Protein AF-A0A0A9YZP2-F1 (afdb_monomer)

Structure (mmCIF, N/CA/C/O backbone):
data_AF-A0A0A9YZP2-F1
#
_entry.id   AF-A0A0A9YZP2-F1
#
loop_
_atom_site.group_PDB
_atom_site.id
_atom_site.type_symbol
_atom_site.label_atom_id
_atom_site.label_alt_id
_atom_site.label_comp_id
_atom_site.label_asym_id
_atom_site.label_entity_id
_atom_site.label_seq_id
_atom_site.pdbx_PDB_ins_code
_atom_site.Cartn_x
_atom_site.Cartn_y
_atom_site.Cartn_z
_atom_site.occupancy
_atom_site.B_iso_or_equiv
_atom_site.auth_seq_id
_atom_site.auth_comp_id
_atom_site.auth_asym_id
_atom_site.auth_atom_id
_atom_site.pdbx_PDB_model_num
ATOM 1 N N . LEU A 1 1 ? -40.060 -17.327 6.562 1.00 74.75 1 LEU A N 1
ATOM 2 C CA . LEU A 1 1 ? -38.780 -17.522 5.831 1.00 74.75 1 LEU A CA 1
ATOM 3 C C . LEU A 1 1 ? -38.931 -18.355 4.554 1.00 74.75 1 LEU A C 1
ATOM 5 O O . LEU A 1 1 ? -38.602 -17.833 3.503 1.00 74.75 1 LEU A O 1
ATOM 9 N N . LYS A 1 2 ? -39.478 -19.581 4.599 1.00 80.00 2 LYS A N 1
ATOM 10 C CA . LYS A 1 2 ? -39.649 -20.453 3.410 1.00 80.00 2 LYS A CA 1
ATOM 11 C C . LYS A 1 2 ? -40.478 -19.830 2.264 1.00 80.00 2 LYS A C 1
ATOM 13 O O . LYS A 1 2 ? -40.159 -20.009 1.093 1.00 80.00 2 LYS A O 1
ATOM 18 N N . ALA A 1 3 ? -41.513 -19.058 2.603 1.00 81.69 3 ALA A N 1
ATOM 19 C CA . ALA A 1 3 ? -42.301 -18.305 1.622 1.00 81.69 3 ALA A CA 1
ATOM 20 C C . ALA A 1 3 ? -41.516 -17.128 1.005 1.00 81.69 3 ALA A C 1
ATOM 22 O O . ALA A 1 3 ? -41.603 -16.886 -0.190 1.00 81.69 3 ALA A O 1
ATOM 23 N N . LEU A 1 4 ? -40.687 -16.435 1.795 1.00 79.50 4 LEU A N 1
ATOM 24 C CA . LEU A 1 4 ? -39.849 -15.328 1.311 1.00 79.50 4 LEU A CA 1
ATOM 25 C C . LEU A 1 4 ? -38.696 -15.816 0.425 1.00 79.50 4 LEU A C 1
ATOM 27 O O . LEU A 1 4 ? -38.364 -15.154 -0.548 1.00 79.50 4 LEU A O 1
ATOM 31 N N . SER A 1 5 ? -38.124 -16.989 0.712 1.00 78.88 5 SER A N 1
ATOM 32 C CA . SER A 1 5 ? -37.038 -17.566 -0.095 1.00 78.88 5 SER A CA 1
ATOM 33 C C . SER A 1 5 ? -37.484 -18.061 -1.471 1.00 78.88 5 SER A C 1
ATOM 35 O O . SER A 1 5 ? -36.647 -18.349 -2.318 1.00 78.88 5 SER A O 1
ATOM 37 N N . THR A 1 6 ? -38.792 -18.212 -1.680 1.00 83.44 6 THR A N 1
ATOM 38 C CA . THR A 1 6 ? -39.390 -18.665 -2.945 1.00 83.44 6 THR A CA 1
ATOM 39 C C . THR A 1 6 ? -40.172 -17.560 -3.655 1.00 83.44 6 THR A C 1
ATOM 41 O O . THR A 1 6 ? -40.578 -17.740 -4.803 1.00 83.44 6 THR A O 1
ATOM 44 N N . ALA A 1 7 ? -40.348 -16.407 -3.003 1.00 80.06 7 ALA A N 1
ATOM 45 C CA . ALA A 1 7 ? -41.015 -15.251 -3.575 1.00 80.06 7 ALA A CA 1
ATOM 46 C C . ALA A 1 7 ? -40.198 -14.668 -4.737 1.00 80.06 7 ALA A C 1
ATOM 48 O O . ALA A 1 7 ? -38.975 -14.546 -4.662 1.00 80.06 7 ALA A O 1
ATOM 49 N N . LYS A 1 8 ? -40.896 -14.283 -5.809 1.00 81.00 8 LYS A N 1
ATOM 50 C CA . LYS A 1 8 ? -40.322 -13.564 -6.947 1.00 81.00 8 LYS A CA 1
ATOM 51 C C . LYS A 1 8 ? -41.087 -12.269 -7.163 1.00 81.00 8 LYS A C 1
ATOM 53 O O . LYS A 1 8 ? -42.311 -12.293 -7.262 1.00 81.00 8 LYS A O 1
ATOM 58 N N . PHE A 1 9 ? -40.371 -11.154 -7.279 1.00 82.81 9 PHE A N 1
ATOM 59 C CA . PHE A 1 9 ? -40.976 -9.899 -7.719 1.00 82.81 9 PHE A CA 1
ATOM 60 C C . PHE A 1 9 ? -41.467 -10.019 -9.163 1.00 82.81 9 PHE A C 1
ATOM 62 O O . PHE A 1 9 ? -40.706 -10.380 -10.064 1.00 82.81 9 PHE A O 1
ATOM 69 N N . VAL A 1 10 ? -42.751 -9.724 -9.367 1.00 86.44 10 VAL A N 1
ATOM 70 C CA . VAL A 1 10 ? -43.394 -9.740 -10.684 1.00 86.44 10 VAL A CA 1
ATOM 71 C C . VAL A 1 10 ? -42.861 -8.571 -11.513 1.00 86.44 10 VAL A C 1
ATOM 73 O O . VAL A 1 10 ? -42.773 -7.451 -11.021 1.00 86.44 10 VAL A O 1
ATOM 76 N N . GLY A 1 11 ? -42.490 -8.832 -12.768 1.00 84.19 11 GLY A N 1
ATOM 77 C CA . GLY A 1 11 ? -41.993 -7.799 -13.685 1.00 84.19 11 GLY A CA 1
ATOM 78 C C . GLY A 1 11 ? -40.529 -7.388 -13.481 1.00 84.19 11 GLY A C 1
ATOM 79 O O . GLY A 1 11 ? -40.041 -6.533 -14.214 1.00 84.19 11 GLY A O 1
ATOM 80 N N . CYS A 1 12 ? -39.801 -8.005 -12.543 1.00 81.69 12 CYS A N 1
ATOM 81 C CA . CYS A 1 12 ? -38.374 -7.749 -12.342 1.00 81.69 12 CYS A CA 1
ATOM 82 C C . CYS A 1 12 ? -37.516 -8.928 -12.842 1.00 81.69 12 CYS A C 1
ATOM 84 O O . CYS A 1 12 ? -37.608 -10.023 -12.281 1.00 81.69 12 CYS A O 1
ATOM 86 N N . PRO A 1 13 ? -36.637 -8.729 -13.848 1.00 79.62 13 PRO A N 1
ATOM 87 C CA . PRO A 1 13 ? -35.774 -9.793 -14.374 1.00 79.62 13 PRO A CA 1
ATOM 88 C C . PRO A 1 13 ? -34.697 -10.239 -13.372 1.00 79.62 13 PRO A C 1
ATOM 90 O O . PRO A 1 13 ? -34.258 -11.386 -13.397 1.00 79.62 13 PRO A O 1
ATOM 93 N N . ARG A 1 14 ? -34.304 -9.353 -12.450 1.00 84.88 14 ARG A N 1
ATOM 94 C CA . ARG A 1 14 ? -33.425 -9.648 -11.315 1.00 84.88 14 ARG A CA 1
ATOM 95 C C . ARG A 1 14 ? -34.183 -9.399 -10.015 1.00 84.88 14 ARG A C 1
ATOM 97 O O . ARG A 1 14 ? -34.884 -8.397 -9.899 1.00 84.88 14 ARG A O 1
ATOM 104 N N . GLN A 1 15 ? -34.038 -10.301 -9.044 1.00 83.19 15 GLN A N 1
ATOM 105 C CA . GLN A 1 15 ? -34.653 -10.117 -7.730 1.00 83.19 15 GLN A CA 1
ATOM 106 C C . GLN A 1 15 ? -34.015 -8.923 -7.001 1.00 83.19 15 GLN A C 1
ATOM 108 O O . GLN A 1 15 ? -32.786 -8.820 -7.000 1.00 83.19 15 GLN A O 1
ATOM 113 N N . PRO A 1 16 ? -34.816 -8.035 -6.388 1.00 86.31 16 PRO A N 1
ATOM 114 C CA . PRO A 1 16 ? -34.296 -6.947 -5.571 1.00 86.31 16 PRO A CA 1
ATOM 115 C C . PRO A 1 16 ? -33.467 -7.467 -4.393 1.00 86.31 16 PRO A C 1
ATOM 117 O O . PRO A 1 16 ? -33.883 -8.392 -3.690 1.00 86.31 16 PRO A O 1
ATOM 120 N N . ASP A 1 17 ? -32.336 -6.819 -4.116 1.00 87.19 17 ASP A N 1
ATOM 121 C CA . ASP A 1 17 ? -31.444 -7.216 -3.017 1.00 87.19 17 ASP A CA 1
ATOM 122 C C . ASP A 1 17 ? -32.120 -7.089 -1.632 1.00 87.19 17 ASP A C 1
ATOM 124 O O . ASP A 1 17 ? -31.732 -7.771 -0.680 1.00 87.19 17 ASP A O 1
ATOM 128 N N . CYS A 1 18 ? -33.186 -6.284 -1.510 1.00 87.69 18 CYS A N 1
ATOM 129 C CA . CYS A 1 18 ? -33.952 -6.132 -0.269 1.00 87.69 18 CYS A CA 1
ATOM 130 C C . CYS A 1 18 ? -34.632 -7.429 0.195 1.00 87.69 18 CYS A C 1
ATOM 132 O O . CYS A 1 18 ? -34.786 -7.617 1.400 1.00 87.69 18 CYS A O 1
ATOM 134 N N . LEU A 1 19 ? -34.965 -8.358 -0.712 1.00 86.50 19 LEU A N 1
ATOM 135 C CA . LEU A 1 19 ? -35.474 -9.680 -0.330 1.00 86.50 19 LEU A CA 1
ATOM 136 C C . LEU A 1 19 ? -34.438 -10.464 0.469 1.00 86.50 19 LEU A C 1
ATOM 138 O O . LEU A 1 19 ? -34.761 -11.073 1.492 1.00 86.50 19 LEU A O 1
ATOM 142 N N . ASN A 1 20 ? -33.186 -10.430 0.010 1.00 87.50 20 ASN A N 1
ATOM 143 C CA . ASN A 1 20 ? -32.087 -11.037 0.741 1.00 87.50 20 ASN A CA 1
ATOM 144 C C . ASN A 1 20 ? -31.879 -10.320 2.079 1.00 87.50 20 ASN A C 1
ATOM 146 O O . ASN A 1 20 ? -31.783 -10.975 3.113 1.00 87.50 20 ASN A O 1
ATOM 150 N N . GLY A 1 21 ? -31.933 -8.984 2.079 1.00 90.50 21 GLY A N 1
ATOM 151 C CA . GLY A 1 21 ? -31.890 -8.175 3.299 1.00 90.50 21 GLY A CA 1
ATOM 152 C C . GLY A 1 21 ? -32.953 -8.574 4.330 1.00 90.50 21 GLY A C 1
ATOM 153 O O . GLY A 1 21 ? -32.628 -8.787 5.494 1.00 90.50 21 GLY A O 1
ATOM 154 N N . TRP A 1 22 ? -34.210 -8.767 3.920 1.00 91.19 22 TRP A N 1
ATOM 155 C CA . TRP A 1 22 ? -35.280 -9.230 4.811 1.00 91.19 22 TRP A CA 1
ATOM 156 C C . TRP A 1 22 ? -35.015 -10.628 5.364 1.00 91.19 22 TRP A C 1
ATOM 158 O O . TRP A 1 22 ? -35.215 -10.866 6.555 1.00 91.19 22 TRP A O 1
ATOM 168 N N . MET A 1 23 ? -34.551 -11.558 4.526 1.00 89.56 23 MET A N 1
ATOM 169 C CA . MET A 1 23 ? -34.220 -12.911 4.978 1.00 89.56 23 MET A CA 1
ATOM 170 C C . MET A 1 23 ? -33.085 -12.909 6.000 1.00 89.56 23 MET A C 1
ATOM 172 O O . MET A 1 23 ? -33.194 -13.597 7.016 1.00 89.56 23 MET A O 1
ATOM 176 N N . VAL A 1 24 ? -32.025 -12.141 5.742 1.00 93.25 24 VAL A N 1
ATOM 177 C CA . VAL A 1 24 ? -30.895 -11.981 6.661 1.00 93.25 24 VAL A CA 1
ATOM 178 C C . VAL A 1 24 ? -31.373 -11.348 7.964 1.00 93.25 24 VAL A C 1
ATOM 180 O O . VAL A 1 24 ? -31.171 -11.946 9.012 1.00 93.25 24 VAL A O 1
ATOM 183 N N . ASN A 1 25 ? -32.097 -10.227 7.920 1.00 94.88 25 ASN A N 1
ATOM 184 C CA . ASN A 1 25 ? -32.566 -9.538 9.125 1.00 94.88 25 ASN A CA 1
ATOM 185 C C . ASN A 1 25 ? -33.456 -10.423 10.003 1.00 94.88 25 ASN A C 1
ATOM 187 O O . ASN A 1 25 ? -33.253 -10.481 11.212 1.00 94.88 25 ASN A O 1
ATOM 191 N N . ILE A 1 26 ? -34.414 -11.146 9.412 1.00 93.38 26 ILE A N 1
ATOM 192 C CA . ILE A 1 26 ? -35.303 -12.037 10.171 1.00 93.38 26 ILE A CA 1
ATOM 193 C C . ILE A 1 26 ? -34.502 -13.180 10.805 1.00 93.38 26 ILE A C 1
ATOM 195 O O . ILE A 1 26 ? -34.711 -13.489 11.975 1.00 93.38 26 ILE A O 1
ATOM 199 N N . ARG A 1 27 ? -33.578 -13.805 10.061 1.00 94.19 27 ARG A N 1
ATOM 200 C CA . ARG A 1 27 ? -32.728 -14.885 10.595 1.00 94.19 27 ARG A CA 1
ATOM 201 C C . ARG A 1 27 ? -31.824 -14.387 11.718 1.00 94.19 27 ARG A C 1
ATOM 203 O O . ARG A 1 27 ? -31.790 -15.008 12.775 1.00 94.19 27 ARG A O 1
ATOM 210 N N . SER A 1 28 ? -31.144 -13.265 11.503 1.00 95.12 28 SER A N 1
ATOM 211 C CA . SER A 1 28 ? -30.251 -12.655 12.486 1.00 95.12 28 SER A CA 1
ATOM 212 C C . SER A 1 28 ? -30.999 -12.231 13.745 1.00 95.12 28 SER A C 1
ATOM 214 O O . SER A 1 28 ? -30.489 -12.435 14.838 1.00 95.12 28 SER A O 1
ATOM 216 N N . LEU A 1 29 ? -32.218 -11.695 13.616 1.00 94.62 29 LEU A N 1
ATOM 217 C CA . LEU A 1 29 ? -33.033 -11.308 14.767 1.00 94.62 29 LEU A CA 1
ATOM 218 C C . LEU A 1 29 ? -33.460 -12.523 15.596 1.00 94.62 29 LEU A C 1
ATOM 220 O O . LEU A 1 29 ? -33.358 -12.481 16.815 1.00 94.62 29 LEU A O 1
ATOM 224 N N . LEU A 1 30 ? -33.904 -13.606 14.948 1.00 92.88 30 LEU A N 1
ATOM 225 C CA . LEU A 1 30 ? -34.260 -14.846 15.645 1.00 92.88 30 LEU A CA 1
ATOM 226 C C . LEU A 1 30 ? -33.054 -15.435 16.385 1.00 92.88 30 LEU A C 1
ATOM 228 O O . LEU A 1 30 ? -33.175 -15.776 17.557 1.00 92.88 30 LEU A O 1
ATOM 232 N N . TYR A 1 31 ? -31.896 -15.480 15.722 1.00 95.44 31 TYR A N 1
ATOM 233 C CA . TYR A 1 31 ? -30.649 -15.943 16.328 1.00 95.44 31 TYR A CA 1
ATOM 234 C C . TYR A 1 31 ? -30.218 -15.060 17.505 1.00 95.44 31 TYR A C 1
ATOM 236 O O . TYR A 1 31 ? -29.843 -15.568 18.555 1.00 95.44 31 TYR A O 1
ATOM 244 N N . LEU A 1 32 ? -30.310 -13.734 17.360 1.00 94.38 32 LEU A N 1
ATOM 245 C CA . LEU A 1 32 ? -29.991 -12.795 18.431 1.00 94.38 32 LEU A CA 1
ATOM 246 C C . LEU A 1 32 ? -30.939 -12.966 19.624 1.00 94.38 32 LEU A C 1
ATOM 248 O O . LEU A 1 32 ? -30.475 -12.975 20.757 1.00 94.38 32 LEU A O 1
ATOM 252 N N . CYS A 1 33 ? -32.242 -13.136 19.391 1.00 93.44 33 CYS A N 1
ATOM 253 C CA . CYS A 1 33 ? -33.203 -13.411 20.460 1.00 93.44 33 CYS A CA 1
ATOM 254 C C . CYS A 1 33 ? -32.858 -14.702 21.214 1.00 93.44 33 CYS A C 1
ATOM 256 O O . CYS A 1 33 ? -32.833 -14.696 22.442 1.00 93.44 33 CYS A O 1
ATOM 258 N N . GLU A 1 34 ? -32.561 -15.784 20.490 1.00 94.81 34 GLU A N 1
ATOM 259 C CA . GLU A 1 34 ? -32.158 -17.059 21.091 1.00 94.81 34 GLU A CA 1
ATOM 260 C C . GLU A 1 34 ? -30.871 -16.898 21.907 1.00 94.81 34 GLU A C 1
ATOM 262 O O . GLU A 1 34 ? -30.849 -17.244 23.084 1.00 94.81 34 GLU A O 1
ATOM 267 N N . PHE A 1 35 ? -29.844 -16.272 21.329 1.00 95.50 35 PHE A N 1
ATOM 268 C CA . PHE A 1 35 ? -28.571 -16.004 21.996 1.00 95.50 35 PHE A CA 1
ATOM 269 C C . PHE A 1 35 ? -28.732 -15.173 23.276 1.00 95.50 35 PHE A C 1
ATOM 271 O O . PHE A 1 35 ? -28.126 -15.493 24.302 1.00 95.50 35 PHE A O 1
ATOM 278 N N . MET A 1 36 ? -29.549 -14.117 23.237 1.00 94.88 36 MET A N 1
ATOM 279 C CA . MET A 1 36 ? -29.811 -13.264 24.400 1.00 94.88 36 MET A CA 1
ATOM 280 C C . MET A 1 36 ? -30.529 -14.036 25.508 1.00 94.88 36 MET A C 1
ATOM 282 O O . MET A 1 36 ? -30.180 -13.902 26.684 1.00 94.88 36 MET A O 1
ATOM 286 N N . GLN A 1 37 ? -31.473 -14.898 25.134 1.00 94.25 37 GLN A N 1
ATOM 287 C CA . GLN A 1 37 ? -32.198 -15.733 26.078 1.00 94.25 37 GLN A CA 1
ATOM 288 C C . GLN A 1 37 ? -31.303 -16.811 26.700 1.00 94.25 37 GLN A C 1
ATOM 290 O O . GLN A 1 37 ? -31.353 -17.007 27.913 1.00 94.25 37 GLN A O 1
ATOM 295 N N . THR A 1 38 ? -30.485 -17.509 25.907 1.00 95.31 38 THR A N 1
ATOM 296 C CA . THR A 1 38 ? -29.635 -18.604 26.402 1.00 95.31 38 THR A CA 1
ATOM 297 C C . THR A 1 38 ? -28.449 -18.104 27.216 1.00 95.31 38 THR A C 1
ATOM 299 O O . THR A 1 38 ? -28.055 -18.757 28.177 1.00 95.31 38 THR A O 1
ATOM 302 N N . THR A 1 39 ? -27.875 -16.961 26.837 1.00 95.44 39 THR A N 1
ATOM 303 C CA . THR A 1 39 ? -26.626 -16.453 27.428 1.00 95.44 39 THR A CA 1
ATOM 304 C C . THR A 1 39 ? -26.882 -15.517 28.603 1.00 95.44 39 THR A C 1
ATOM 306 O O . THR A 1 39 ? -26.156 -15.563 29.592 1.00 95.44 39 THR A O 1
ATOM 309 N N . TYR A 1 40 ? -27.916 -14.675 28.511 1.00 93.88 40 TYR A N 1
ATOM 310 C CA . TYR A 1 40 ? -28.176 -13.612 29.488 1.00 93.88 40 TYR A CA 1
ATOM 311 C C . TYR A 1 40 ? -29.543 -13.730 30.172 1.00 93.88 40 TYR A C 1
ATOM 313 O O . TYR A 1 40 ? -29.863 -12.916 31.033 1.00 93.88 40 TYR A O 1
ATOM 321 N N . GLY A 1 41 ? -30.366 -14.722 29.808 1.00 93.06 41 GLY A N 1
ATOM 322 C CA . GLY A 1 41 ? -31.707 -14.903 30.373 1.00 93.06 41 GLY A CA 1
ATOM 323 C C . GLY A 1 41 ? -32.728 -13.846 29.933 1.00 93.06 41 GLY A C 1
ATOM 324 O O . GLY A 1 41 ? -33.851 -13.841 30.441 1.00 93.06 41 GLY A O 1
ATOM 325 N N . GLU A 1 42 ? -32.373 -12.970 28.990 1.00 90.19 42 GLU A N 1
ATOM 326 C CA . GLU A 1 42 ? -33.223 -11.867 28.546 1.00 90.19 42 GLU A CA 1
ATOM 327 C C . GLU A 1 42 ? -34.227 -12.357 27.497 1.00 90.19 42 GLU A C 1
ATOM 329 O O . GLU A 1 42 ? -33.856 -12.852 26.433 1.00 90.19 42 GLU A O 1
ATOM 334 N N . ARG A 1 43 ? -35.523 -12.221 27.799 1.00 83.50 43 ARG A N 1
ATOM 335 C CA . ARG A 1 43 ? -36.614 -12.715 26.938 1.00 83.50 43 ARG A CA 1
ATOM 336 C C . ARG A 1 43 ? -37.169 -11.650 25.998 1.00 83.50 43 ARG A C 1
ATOM 338 O O . ARG A 1 43 ? -38.004 -11.968 25.153 1.00 83.50 43 ARG A O 1
ATOM 345 N N . SER A 1 44 ? -36.754 -10.394 26.156 1.00 87.81 44 SER A N 1
ATOM 346 C CA . SER A 1 44 ? -37.278 -9.274 25.386 1.00 87.81 44 SER A CA 1
ATOM 347 C C . SER A 1 44 ? -36.166 -8.501 24.682 1.00 87.81 44 SER A C 1
ATOM 349 O O . SER A 1 44 ? -35.154 -8.132 25.268 1.00 87.81 44 SER A O 1
ATOM 351 N N . LEU A 1 45 ? -36.362 -8.226 23.392 1.00 89.25 45 LEU A N 1
ATOM 352 C CA . LEU A 1 45 ? -35.409 -7.476 22.580 1.00 89.25 45 LEU A CA 1
ATOM 353 C C . LEU A 1 45 ? -36.071 -6.212 22.039 1.00 89.25 45 LEU A C 1
ATOM 355 O O . LEU A 1 45 ? -37.109 -6.258 21.376 1.00 89.25 45 LEU A O 1
ATOM 359 N N . ARG A 1 46 ? -35.458 -5.057 22.303 1.00 90.88 46 ARG A N 1
ATOM 360 C CA . ARG A 1 46 ? -35.943 -3.760 21.816 1.00 90.88 46 ARG A CA 1
ATOM 361 C C . ARG A 1 46 ? -35.500 -3.554 20.372 1.00 90.88 46 ARG A C 1
ATOM 363 O O . ARG A 1 46 ? -34.477 -2.929 20.116 1.00 90.88 46 ARG A O 1
ATOM 370 N N . THR A 1 47 ? -36.297 -4.035 19.424 1.00 91.81 47 THR A N 1
ATOM 371 C CA . THR A 1 47 ? -36.000 -3.948 17.981 1.00 91.81 47 THR A CA 1
ATOM 372 C C . THR A 1 47 ? -35.801 -2.518 17.469 1.00 91.81 47 THR A C 1
ATOM 374 O O . THR A 1 47 ? -35.065 -2.325 16.507 1.00 91.81 47 THR A O 1
ATOM 377 N N . ARG A 1 48 ? -36.353 -1.503 18.152 1.00 91.38 48 ARG A N 1
ATOM 378 C CA . ARG A 1 48 ? -36.091 -0.074 17.878 1.00 91.38 48 ARG A CA 1
ATOM 379 C C . ARG A 1 48 ? -34.606 0.310 17.988 1.00 91.38 48 ARG A C 1
ATOM 381 O O . ARG A 1 48 ? -34.200 1.303 17.409 1.00 91.38 48 ARG A O 1
ATOM 388 N N . LEU A 1 49 ? -33.804 -0.438 18.747 1.00 88.56 49 LEU A N 1
ATOM 389 C CA . LEU A 1 49 ? -32.361 -0.195 18.888 1.00 88.56 49 LEU A CA 1
ATOM 390 C C . LEU A 1 49 ? -31.527 -0.910 17.815 1.00 88.56 49 LEU A C 1
ATOM 392 O O . LEU A 1 49 ? -30.317 -0.730 17.766 1.00 88.56 49 LEU A O 1
ATOM 396 N N . LEU A 1 50 ? -32.159 -1.730 16.970 1.00 92.62 50 LEU A N 1
ATOM 397 C CA . LEU A 1 50 ? -31.503 -2.541 15.939 1.00 92.62 50 LEU A CA 1
ATOM 398 C C . LEU A 1 50 ? -31.679 -1.936 14.542 1.00 92.62 50 LEU A C 1
ATOM 400 O O . LEU A 1 50 ? -31.714 -2.650 13.540 1.00 92.62 50 LEU A O 1
ATOM 404 N N . ASN A 1 51 ? -31.834 -0.617 14.480 1.00 92.69 51 ASN A N 1
ATOM 405 C CA . ASN A 1 51 ? -31.935 0.142 13.246 1.00 92.69 51 ASN A CA 1
ATOM 406 C C . ASN A 1 51 ? -30.969 1.335 13.274 1.00 92.69 51 ASN A C 1
ATOM 408 O O . ASN A 1 51 ? -30.323 1.617 14.284 1.00 92.69 51 ASN A O 1
ATOM 412 N N . GLN A 1 52 ? -30.860 2.027 12.144 1.00 94.19 52 GLN A N 1
ATOM 413 C CA . GLN A 1 52 ? -29.965 3.172 11.992 1.00 94.19 52 GLN A CA 1
ATOM 414 C C . GLN A 1 52 ? -30.628 4.519 12.330 1.00 94.19 52 GLN A C 1
ATOM 416 O O . GLN A 1 52 ? -29.983 5.555 12.182 1.00 94.19 52 GLN A O 1
ATOM 421 N N . ASP A 1 53 ? -31.872 4.538 12.825 1.00 91.75 53 ASP A N 1
ATOM 422 C CA . ASP A 1 53 ? -32.633 5.778 13.048 1.00 91.75 53 ASP A CA 1
ATOM 423 C C . ASP A 1 53 ? -31.917 6.709 14.033 1.00 91.75 53 ASP A C 1
ATOM 425 O O . ASP A 1 53 ? -31.880 7.921 13.847 1.00 91.75 53 ASP A O 1
ATOM 429 N N . ALA A 1 54 ? -31.308 6.161 15.090 1.00 85.19 54 ALA A N 1
ATOM 430 C CA . ALA A 1 54 ? -30.553 6.956 16.061 1.00 85.19 54 ALA A CA 1
ATOM 431 C C . ALA A 1 54 ? -29.370 7.697 15.406 1.00 85.19 54 ALA A C 1
ATOM 433 O O . ALA A 1 54 ? -29.090 8.854 15.732 1.00 85.19 54 ALA A O 1
ATOM 434 N N . LEU A 1 55 ? -28.711 7.050 14.444 1.00 87.62 55 LEU A N 1
ATOM 435 C CA . LEU A 1 55 ? -27.623 7.640 13.675 1.00 87.62 55 LEU A CA 1
ATOM 436 C C . LEU A 1 55 ? -28.147 8.715 12.710 1.00 87.62 55 LEU A C 1
ATOM 438 O O . LEU A 1 55 ? -27.605 9.817 12.661 1.00 87.62 55 LEU A O 1
ATOM 442 N N . GLU A 1 56 ? -29.236 8.437 11.991 1.00 88.62 56 GLU A N 1
ATOM 443 C CA . GLU A 1 56 ? -29.867 9.404 11.080 1.00 88.62 56 GLU A CA 1
ATOM 444 C C . GLU A 1 56 ? -30.383 10.654 11.811 1.00 88.62 56 GLU A C 1
ATOM 446 O O . GLU A 1 56 ? -30.199 11.786 11.347 1.00 88.62 56 GLU A O 1
ATOM 451 N N . ASN A 1 57 ? -30.951 10.469 13.003 1.00 87.00 57 ASN A N 1
ATOM 452 C CA . ASN A 1 57 ? -31.367 11.560 13.880 1.00 87.00 57 ASN A CA 1
ATOM 453 C C . ASN A 1 57 ? -30.166 12.394 14.343 1.00 87.00 57 ASN A C 1
ATOM 455 O O . ASN A 1 57 ? -30.233 13.622 14.335 1.00 87.00 57 ASN A O 1
ATOM 459 N N . THR A 1 58 ? -29.040 11.750 14.665 1.00 86.56 58 THR A N 1
ATOM 460 C CA . THR A 1 58 ? -27.790 12.445 15.015 1.00 86.56 58 THR A CA 1
ATOM 461 C C . THR A 1 58 ? -27.315 13.327 13.861 1.00 86.56 58 THR A C 1
ATOM 463 O O . THR A 1 58 ? -26.988 14.496 14.065 1.00 86.56 58 THR A O 1
ATOM 466 N N . PHE A 1 59 ? -27.349 12.823 12.624 1.00 86.31 59 PHE A N 1
ATOM 467 C CA . PHE A 1 59 ? -27.012 13.636 11.454 1.00 86.31 59 PHE A CA 1
ATOM 468 C C . PHE A 1 59 ? -27.972 14.806 11.251 1.00 86.31 59 PHE A C 1
ATOM 470 O O . PHE A 1 59 ? -27.531 15.890 10.878 1.00 86.31 59 PHE A O 1
ATOM 477 N N . SER A 1 60 ? -29.264 14.615 11.512 1.00 85.75 60 SER A N 1
ATOM 478 C CA . SER A 1 60 ? -30.257 15.689 11.424 1.00 85.75 60 SER A CA 1
ATOM 479 C C . SER A 1 60 ? -29.972 16.811 12.424 1.00 85.75 60 SER A C 1
ATOM 481 O O . SER A 1 60 ? -29.998 17.980 12.047 1.00 85.75 60 SER A O 1
ATOM 483 N N . ILE A 1 61 ? -29.605 16.469 13.663 1.00 84.75 61 ILE A N 1
ATOM 484 C CA . ILE A 1 61 ? -29.213 17.449 14.685 1.00 84.75 61 ILE A CA 1
ATOM 485 C C . ILE A 1 61 ? -27.980 18.238 14.231 1.00 84.75 61 ILE A C 1
ATOM 487 O O . ILE A 1 61 ? -27.967 19.462 14.328 1.00 84.75 61 ILE A O 1
ATOM 491 N N . VAL A 1 62 ? -26.961 17.569 13.681 1.00 85.38 62 VAL A N 1
ATOM 492 C CA . VAL A 1 62 ? -25.752 18.263 13.207 1.00 85.38 62 VAL A CA 1
ATOM 493 C C . VAL A 1 62 ? -26.040 19.175 12.009 1.00 85.38 62 VAL A C 1
ATOM 495 O O . VAL A 1 62 ? -25.486 20.269 11.933 1.00 85.38 62 VAL A O 1
ATOM 498 N N . ARG A 1 63 ? -26.932 18.784 11.088 1.00 84.88 63 ARG A N 1
ATOM 499 C CA . ARG A 1 63 ? -27.360 19.668 9.985 1.00 84.88 63 ARG A CA 1
ATOM 500 C C . ARG A 1 63 ? -28.051 20.931 10.504 1.00 84.88 63 ARG A C 1
ATOM 502 O O . ARG A 1 63 ? -27.769 22.014 10.006 1.00 84.88 63 ARG A O 1
ATOM 509 N N . GLN A 1 64 ? -28.880 20.810 11.543 1.00 83.69 64 GLN A N 1
ATOM 510 C CA . GLN A 1 64 ? -29.610 21.942 12.130 1.00 83.69 64 GLN A CA 1
ATOM 511 C C . GLN A 1 64 ? -28.703 22.972 12.828 1.00 83.69 64 GLN A C 1
ATOM 513 O O . GLN A 1 64 ? -29.089 24.130 12.965 1.00 83.69 64 GLN A O 1
ATOM 518 N N . GLN A 1 65 ? -27.491 22.593 13.244 1.00 80.75 65 GLN A N 1
ATOM 519 C CA . GLN A 1 65 ? -26.565 23.495 13.945 1.00 80.75 65 GLN A CA 1
ATOM 520 C C . GLN A 1 65 ? -25.999 24.623 13.064 1.00 80.75 65 GLN A C 1
ATOM 522 O O . GLN A 1 65 ? -25.515 25.617 13.599 1.00 80.75 65 GLN A O 1
ATOM 527 N N . HIS A 1 66 ? -26.056 24.497 11.732 1.00 71.50 66 HIS A N 1
ATOM 528 C CA . HIS A 1 66 ? -25.446 25.451 10.788 1.00 71.50 66 HIS A CA 1
ATOM 529 C C . HIS A 1 66 ? -26.476 26.305 10.028 1.00 71.50 66 HIS A C 1
ATOM 531 O O . HIS A 1 66 ? -26.188 26.805 8.939 1.00 71.50 66 HIS A O 1
ATOM 537 N N . GLY A 1 67 ? -27.680 26.482 10.581 1.00 72.56 67 GLY A N 1
ATOM 538 C CA . GLY A 1 67 ? -28.729 27.316 9.983 1.00 72.56 67 GLY A CA 1
ATOM 539 C C . GLY A 1 67 ? -29.218 26.766 8.638 1.00 72.56 67 GLY A C 1
ATOM 540 O O . GLY A 1 67 ? -29.605 25.608 8.554 1.00 72.56 67 GLY A O 1
ATOM 541 N N . CYS A 1 68 ? -29.183 27.579 7.574 1.00 64.06 68 CYS A N 1
ATOM 542 C CA . CYS A 1 68 ? -29.677 27.219 6.231 1.00 64.06 68 CYS A CA 1
ATOM 543 C C . CYS A 1 68 ? -28.747 26.283 5.424 1.00 64.06 68 CYS A C 1
ATOM 545 O O . CYS A 1 68 ? -28.917 26.134 4.214 1.00 64.06 68 CYS A O 1
ATOM 547 N N . SER A 1 69 ? -27.719 25.705 6.049 1.00 66.12 69 SER A N 1
ATOM 548 C CA . SER A 1 69 ? -26.751 24.830 5.384 1.00 66.12 69 SER A CA 1
ATOM 549 C C . SER A 1 69 ? -27.084 23.352 5.612 1.00 66.12 69 SER A C 1
ATOM 551 O O . SER A 1 69 ? -26.444 22.681 6.421 1.00 66.12 69 SER A O 1
ATOM 553 N N . ASP A 1 70 ? -28.014 22.810 4.820 1.00 72.69 70 ASP A N 1
ATOM 554 C CA . ASP A 1 70 ? -28.439 21.395 4.886 1.00 72.69 70 ASP A CA 1
ATOM 555 C C . ASP A 1 70 ? -27.329 20.384 4.514 1.00 72.69 70 ASP A C 1
ATOM 557 O O . ASP A 1 70 ? -27.436 19.174 4.750 1.00 72.69 70 ASP A O 1
ATOM 561 N N . HIS A 1 71 ? -26.230 20.884 3.943 1.00 81.94 71 HIS A N 1
ATOM 562 C CA . HIS A 1 71 ? -25.079 20.110 3.485 1.00 81.94 71 HIS A CA 1
ATOM 563 C C . HIS A 1 71 ? -23.804 20.577 4.201 1.00 81.94 71 HIS A C 1
ATOM 565 O O . HIS A 1 71 ? -23.004 21.309 3.614 1.00 81.94 71 HIS A O 1
ATOM 571 N N . PRO A 1 72 ? -23.597 20.183 5.472 1.00 80.81 72 PRO A N 1
ATOM 572 C CA . PRO A 1 72 ? -22.407 20.572 6.210 1.00 80.81 72 PRO A CA 1
ATOM 573 C C . PRO A 1 72 ? -21.148 20.044 5.515 1.00 80.81 72 PRO A C 1
ATOM 575 O O . PRO A 1 72 ? -21.079 18.893 5.076 1.00 80.81 72 PRO A O 1
ATOM 578 N N . THR A 1 73 ? -20.119 20.884 5.452 1.00 83.19 73 THR A N 1
ATOM 579 C CA . THR A 1 73 ? -18.758 20.447 5.134 1.00 83.19 73 THR A CA 1
ATOM 580 C C . THR A 1 73 ? -18.261 19.465 6.194 1.00 83.19 73 THR A C 1
ATOM 582 O O . THR A 1 73 ? -18.751 19.438 7.324 1.00 83.19 73 THR A O 1
ATOM 585 N N . ALA A 1 74 ? -17.226 18.687 5.874 1.00 81.50 74 ALA A N 1
ATOM 586 C CA . ALA A 1 74 ? -16.619 17.772 6.841 1.00 81.50 74 ALA A CA 1
ATOM 587 C C . ALA A 1 74 ? -16.202 18.483 8.144 1.00 81.50 74 ALA A C 1
ATOM 589 O O . ALA A 1 74 ? -16.410 17.943 9.226 1.00 81.50 74 ALA A O 1
ATOM 590 N N . LYS A 1 75 ? -15.700 19.726 8.051 1.00 81.88 75 LYS A N 1
ATOM 591 C CA . LYS A 1 75 ? -15.333 20.518 9.231 1.00 81.88 75 LYS A CA 1
ATOM 592 C C . LYS A 1 75 ? -16.550 20.924 10.060 1.00 81.88 75 LYS A C 1
ATOM 594 O O . LYS A 1 75 ? -16.500 20.875 11.281 1.00 81.88 75 LYS A O 1
ATOM 599 N N . GLN A 1 76 ? -17.650 21.294 9.410 1.00 82.38 76 GLN A N 1
ATOM 600 C CA . GLN A 1 76 ? -18.907 21.631 10.083 1.00 82.38 76 GLN A CA 1
ATOM 601 C C . GLN A 1 76 ? -19.548 20.412 10.756 1.00 82.38 76 GLN A C 1
ATOM 603 O O . GLN A 1 76 ? -20.061 20.538 11.865 1.00 82.38 76 GLN A O 1
ATOM 608 N N . LEU A 1 77 ? -19.469 19.233 10.132 1.00 83.19 77 LEU A N 1
ATOM 609 C CA . LEU A 1 77 ? -19.887 17.968 10.740 1.00 83.19 77 LEU A CA 1
ATOM 610 C C . LEU A 1 77 ? -19.011 17.620 11.953 1.00 83.19 77 LEU A C 1
ATOM 612 O O . LEU A 1 77 ? -19.546 17.291 13.003 1.00 83.19 77 LEU A O 1
ATOM 616 N N . GLU A 1 78 ? -17.683 17.738 11.835 1.00 86.06 78 GLU A N 1
ATOM 617 C CA . GLU A 1 78 ? -16.731 17.500 12.932 1.00 86.06 78 GLU A CA 1
ATOM 618 C C . GLU A 1 78 ? -17.005 18.432 14.119 1.00 86.06 78 GLU A C 1
ATOM 620 O O . GLU A 1 78 ? -17.207 17.972 15.242 1.00 86.06 78 GLU A O 1
ATOM 625 N N . THR A 1 79 ? -17.052 19.743 13.871 1.00 82.19 79 THR A N 1
ATOM 626 C CA . THR A 1 79 ? -17.357 20.745 14.897 1.00 82.19 79 THR A CA 1
ATOM 627 C C . THR A 1 79 ? -18.741 20.509 15.496 1.00 82.19 79 THR A C 1
ATOM 629 O O . THR A 1 79 ? -18.909 20.621 16.708 1.00 82.19 79 THR A O 1
ATOM 632 N N . GLY A 1 80 ? -19.720 20.134 14.673 1.00 84.25 80 GLY A N 1
ATOM 633 C CA . GLY A 1 80 ? -21.079 19.878 15.125 1.00 84.25 80 GLY A CA 1
ATOM 634 C C . GLY A 1 80 ? -21.219 18.628 15.992 1.00 84.25 80 GLY A C 1
ATOM 635 O O . GLY A 1 80 ? -21.888 18.660 17.022 1.00 84.25 80 GLY A O 1
ATOM 636 N N . LEU A 1 81 ? -20.515 17.547 15.647 1.00 85.00 81 LEU A N 1
ATOM 637 C CA . LEU A 1 81 ? -20.427 16.335 16.465 1.00 85.00 81 LEU A CA 1
ATOM 638 C C . LEU A 1 81 ? -19.676 16.587 17.775 1.00 85.00 81 LEU A C 1
ATOM 640 O O . LEU A 1 81 ? -20.123 16.122 18.823 1.00 85.00 81 LEU A O 1
ATOM 644 N N . LYS A 1 82 ? -18.577 17.353 17.742 1.00 82.81 82 LYS A N 1
ATOM 645 C CA . LYS A 1 82 ? -17.858 17.787 18.953 1.00 82.81 82 LYS A CA 1
ATOM 646 C C . LYS A 1 82 ? -18.775 18.595 19.867 1.00 82.81 82 LYS A C 1
ATOM 648 O O . LYS A 1 82 ? -18.898 18.280 21.046 1.00 82.81 82 LYS A O 1
ATOM 653 N N . SER A 1 83 ? -19.474 19.581 19.308 1.00 82.56 83 SER A N 1
ATOM 654 C CA . SER A 1 83 ? -20.447 20.402 20.031 1.00 82.56 83 SER A CA 1
ATOM 655 C C . SER A 1 83 ? -21.595 19.562 20.598 1.00 82.56 83 SER A C 1
ATOM 657 O O . SER A 1 83 ? -21.930 19.702 21.771 1.00 82.56 83 SER A O 1
ATOM 659 N N . LEU A 1 84 ? -22.150 18.631 19.815 1.00 82.50 84 LEU A N 1
ATOM 660 C CA . LEU A 1 84 ? -23.223 17.740 20.255 1.00 82.50 84 LEU A CA 1
ATOM 661 C C . LEU A 1 84 ? -22.769 16.823 21.396 1.00 82.50 84 LEU A C 1
ATOM 663 O O . LEU A 1 84 ? -23.490 16.687 22.384 1.00 82.50 84 LEU A O 1
ATOM 667 N N . SER A 1 85 ? -21.570 16.247 21.289 1.00 79.25 85 SER A N 1
ATOM 668 C CA . SER A 1 85 ? -20.983 15.371 22.310 1.00 79.25 85 SER A CA 1
ATOM 669 C C . SER A 1 85 ? -20.772 16.127 23.618 1.00 79.25 85 SER A C 1
ATOM 671 O O . SER A 1 85 ? -21.276 15.702 24.653 1.00 79.25 85 SER A O 1
ATOM 673 N N . LEU A 1 86 ? -20.141 17.306 23.551 1.00 76.06 86 LEU A N 1
ATOM 674 C CA . LEU A 1 86 ? -19.966 18.183 24.709 1.00 76.06 86 LEU A CA 1
ATOM 675 C C . LEU A 1 86 ? -21.319 18.580 25.307 1.00 76.06 86 LEU A C 1
ATOM 677 O O . LEU A 1 86 ? -21.528 18.409 26.497 1.00 76.06 86 LEU A O 1
ATOM 681 N N . SER A 1 87 ? -22.285 19.010 24.492 1.00 73.69 87 SER A N 1
ATOM 682 C CA . SER A 1 87 ? -23.610 19.417 24.983 1.00 73.69 87 SER A CA 1
ATOM 683 C C . SER A 1 87 ? -24.402 18.277 25.631 1.00 73.69 87 SER A C 1
ATOM 685 O O . SER A 1 87 ? -25.193 18.522 26.537 1.00 73.69 87 SER A O 1
ATOM 687 N N . THR A 1 88 ? -24.209 17.038 25.170 1.00 69.50 88 THR A N 1
ATOM 688 C CA . THR A 1 88 ? -24.878 15.856 25.728 1.00 69.50 88 THR A CA 1
ATOM 689 C C . THR A 1 88 ? -24.224 15.450 27.041 1.00 69.50 88 THR A C 1
ATOM 691 O O . THR A 1 88 ? -24.932 15.163 27.998 1.00 69.50 88 THR A O 1
ATOM 694 N N . MET A 1 89 ? -22.892 15.497 27.110 1.00 66.00 89 MET A N 1
ATOM 695 C CA . MET A 1 89 ? -22.137 15.218 28.333 1.00 66.00 89 MET A CA 1
ATOM 696 C C . MET A 1 89 ? -22.326 16.310 29.393 1.00 66.00 89 MET A C 1
ATOM 698 O O . MET A 1 89 ? -22.370 16.004 30.574 1.00 66.00 89 MET A O 1
ATOM 702 N N . SER A 1 90 ? -22.495 17.573 28.994 1.00 63.06 90 SER A N 1
ATOM 703 C CA . SER A 1 90 ? -22.713 18.702 29.910 1.00 63.06 90 SER A CA 1
ATOM 704 C C . SER A 1 90 ? -24.155 18.834 30.417 1.00 63.06 90 SER A C 1
ATOM 706 O O . SER A 1 90 ? -24.422 19.683 31.268 1.00 63.06 90 SER A O 1
ATOM 708 N N . LYS A 1 91 ? -25.108 18.035 29.916 1.00 60.47 91 LYS A N 1
ATOM 709 C CA . LYS A 1 91 ? -26.481 18.014 30.439 1.00 60.47 91 LYS A CA 1
ATOM 710 C C . LYS A 1 91 ? -26.545 17.116 31.669 1.00 60.47 91 LYS A C 1
ATOM 712 O O . LYS A 1 91 ? -26.672 15.901 31.555 1.00 60.47 91 LYS A O 1
ATOM 717 N N . LEU A 1 92 ? -26.500 17.735 32.845 1.00 53.12 92 LEU A N 1
ATOM 718 C CA . LEU A 1 92 ? -26.759 17.054 34.110 1.00 53.12 92 LEU A CA 1
ATOM 719 C C . LEU A 1 92 ? -28.201 16.505 34.136 1.00 53.12 92 LEU A C 1
ATOM 721 O O . LEU A 1 92 ? -29.127 17.203 33.703 1.00 53.12 92 LEU A O 1
ATOM 725 N N . PRO A 1 93 ? -28.436 15.288 34.661 1.00 51.53 93 PRO A N 1
ATOM 726 C CA . PRO A 1 93 ? -29.786 14.842 34.967 1.00 51.53 93 PRO A CA 1
ATOM 727 C C . PRO A 1 93 ? -30.385 15.778 36.018 1.00 51.53 93 PRO A C 1
ATOM 729 O O . PRO A 1 93 ? -29.795 15.992 37.073 1.00 51.53 93 PRO A O 1
ATOM 732 N N . SER A 1 94 ? -31.587 16.297 35.773 1.00 52.91 94 SER A N 1
ATOM 733 C CA . SER A 1 94 ? -32.264 17.262 36.653 1.00 52.91 94 SER A CA 1
ATOM 734 C C . SER A 1 94 ? -32.659 16.716 38.038 1.00 52.91 94 SER A C 1
ATOM 736 O O . SER A 1 94 ? -33.315 17.418 38.801 1.00 52.91 94 SER A O 1
ATOM 738 N N . SER A 1 95 ? -32.305 15.469 38.369 1.00 52.56 95 SER A N 1
ATOM 739 C CA . SER A 1 95 ? -32.773 14.766 39.573 1.00 52.56 95 SER A CA 1
ATOM 740 C C . SER A 1 95 ? -31.750 13.833 40.241 1.00 52.56 95 SER A C 1
ATOM 742 O O . SER A 1 95 ? -32.148 13.011 41.061 1.00 52.56 95 SER A O 1
ATOM 744 N N . SER A 1 96 ? -30.448 13.937 39.947 1.00 43.69 96 SER A N 1
ATOM 745 C CA . SER A 1 96 ? -29.438 13.096 40.614 1.00 43.69 96 SER A CA 1
ATOM 746 C C . SER A 1 96 ? -28.181 13.882 40.984 1.00 43.69 96 SER A C 1
ATOM 748 O O . SER A 1 96 ? -27.669 14.638 40.161 1.00 43.69 96 SER A O 1
ATOM 750 N N . ASN A 1 97 ? -27.662 13.658 42.198 1.00 51.78 97 ASN A N 1
ATOM 751 C CA . ASN A 1 97 ? -26.405 14.205 42.738 1.00 51.78 97 ASN A CA 1
ATOM 752 C C . ASN A 1 97 ? -25.158 13.597 42.049 1.00 51.78 97 ASN A C 1
ATOM 754 O O . ASN A 1 97 ? -24.220 13.153 42.706 1.00 51.78 97 ASN A O 1
ATOM 758 N N . CYS A 1 98 ? -25.148 13.533 40.717 1.00 50.56 98 CYS A N 1
ATOM 759 C CA . CYS A 1 98 ? -24.083 12.943 39.901 1.00 50.56 98 CYS A CA 1
ATOM 760 C C . CYS A 1 98 ? -23.013 13.978 39.507 1.00 50.56 98 CYS A C 1
ATOM 762 O O . CYS A 1 98 ? -22.586 14.021 38.355 1.00 50.56 98 CYS A O 1
ATOM 764 N N . GLU A 1 99 ? -22.571 14.819 40.445 1.00 52.94 99 GLU A N 1
ATOM 765 C CA . GLU A 1 99 ? -21.461 15.754 40.194 1.00 52.94 99 GLU A CA 1
ATOM 766 C C . GLU A 1 99 ? -20.140 15.001 39.923 1.00 52.94 99 GLU A C 1
ATOM 768 O O . GLU A 1 99 ? -19.352 15.418 39.076 1.00 52.94 99 GLU A O 1
ATOM 773 N N . GLN A 1 100 ? -19.952 13.823 40.535 1.00 51.88 100 GLN A N 1
ATOM 774 C CA . GLN A 1 100 ? -18.725 13.019 40.418 1.00 51.88 100 GLN A CA 1
ATOM 775 C C . GLN A 1 100 ? -18.482 12.394 39.030 1.00 51.88 100 GLN A C 1
ATOM 777 O O . GLN A 1 100 ? -17.331 12.278 38.610 1.00 51.88 100 GLN A O 1
ATOM 782 N N . GLU A 1 101 ? -19.527 11.996 38.293 1.00 52.69 101 GLU A N 1
ATOM 783 C CA . GLU A 1 101 ? -19.358 11.342 36.979 1.00 52.69 101 GLU A CA 1
ATOM 784 C C . GLU A 1 101 ? -19.017 12.348 35.870 1.00 52.69 101 GLU A C 1
ATOM 786 O O . GLU A 1 101 ? -18.200 12.061 34.992 1.00 52.69 101 GLU A O 1
ATOM 791 N N . LEU A 1 102 ? -19.591 13.557 35.931 1.00 56.38 102 LEU A N 1
ATOM 792 C CA . LEU A 1 102 ? -19.244 14.640 35.011 1.00 56.38 102 LEU A CA 1
ATOM 793 C C . LEU A 1 102 ? -17.823 15.147 35.271 1.00 56.38 102 LEU A C 1
ATOM 795 O O . LEU A 1 102 ? -17.080 15.398 34.325 1.00 56.38 102 LEU A O 1
ATOM 799 N N . GLU A 1 103 ? -17.427 15.250 36.540 1.00 57.19 103 GLU A N 1
ATOM 800 C CA . GLU A 1 103 ? -16.069 15.625 36.929 1.00 57.19 103 GLU A CA 1
ATOM 801 C C . GLU A 1 103 ? -15.036 14.637 36.367 1.00 57.19 103 GLU A C 1
ATOM 803 O O . GLU A 1 103 ? -14.078 15.053 35.719 1.00 57.19 103 GLU A O 1
ATOM 808 N N . GLN A 1 104 ? -15.269 13.327 36.489 1.00 57.78 104 GLN A N 1
ATOM 809 C CA . GLN A 1 104 ? -14.379 12.307 35.915 1.00 57.78 104 GLN A CA 1
ATOM 810 C C . GLN A 1 104 ? -14.336 12.328 34.383 1.00 57.78 104 GLN A C 1
ATOM 812 O O . GLN A 1 104 ? -13.264 12.152 33.795 1.00 57.78 104 GLN A O 1
ATOM 817 N N . ALA A 1 105 ? -15.463 12.599 33.722 1.00 58.78 105 ALA A N 1
ATOM 818 C CA . ALA A 1 105 ? -15.505 12.760 32.272 1.00 58.78 105 ALA A CA 1
ATOM 819 C C . ALA A 1 105 ? -14.738 14.013 31.802 1.00 58.78 105 ALA A C 1
ATOM 821 O O . ALA A 1 105 ? -14.010 13.956 30.808 1.00 58.78 105 ALA A O 1
ATOM 822 N N . LEU A 1 106 ? -14.849 15.128 32.532 1.00 60.38 106 LEU A N 1
ATOM 823 C CA . LEU A 1 106 ? -14.106 16.365 32.270 1.00 60.38 106 LEU A CA 1
ATOM 824 C C . LEU A 1 106 ? -12.604 16.210 32.558 1.00 60.38 106 LEU A C 1
ATOM 826 O O . LEU A 1 106 ? -11.790 16.743 31.807 1.00 60.38 106 LEU A O 1
ATOM 830 N N . VAL A 1 107 ? -12.230 15.437 33.582 1.00 62.06 107 VAL A N 1
ATOM 831 C CA . VAL A 1 107 ? -10.836 15.075 33.885 1.00 62.06 107 VAL A CA 1
ATOM 832 C C . VAL A 1 107 ? -10.239 14.181 32.793 1.00 62.06 107 VAL A C 1
ATOM 834 O O . VAL A 1 107 ? -9.103 14.395 32.385 1.00 62.06 107 VAL A O 1
ATOM 837 N N . CYS A 1 108 ? -10.991 13.222 32.246 1.00 57.84 108 CYS A N 1
ATOM 838 C CA . CYS A 1 108 ? -10.527 12.455 31.083 1.00 57.84 108 CYS A CA 1
ATOM 839 C C . CYS A 1 108 ? -10.379 13.334 29.828 1.00 57.84 108 CYS A C 1
ATOM 841 O O . CYS A 1 108 ? -9.442 13.150 29.056 1.00 57.84 108 CYS A O 1
ATOM 843 N N . LEU A 1 109 ? -11.274 14.310 29.628 1.00 58.62 109 LEU A N 1
ATOM 844 C CA . LEU A 1 109 ? -11.192 15.274 28.522 1.00 58.62 109 LEU A CA 1
ATOM 845 C C . LEU A 1 109 ? -9.993 16.225 28.655 1.00 58.62 109 LEU A C 1
ATOM 847 O O . LEU A 1 109 ? -9.375 16.546 27.644 1.00 58.62 109 LEU A O 1
ATOM 851 N N . SER A 1 110 ? -9.643 16.660 29.869 1.00 60.28 110 SER A N 1
ATOM 852 C CA . SER A 1 110 ? -8.487 17.538 30.113 1.00 60.28 110 SER A CA 1
ATOM 853 C C . SER A 1 110 ? -7.140 16.827 29.962 1.00 60.28 110 SER A C 1
ATOM 855 O O . SER A 1 110 ? -6.122 17.479 29.740 1.00 60.28 110 SER A O 1
ATOM 857 N N . GLN A 1 111 ? -7.135 15.494 30.037 1.00 60.00 111 GLN A N 1
ATOM 858 C CA . GLN A 1 111 ? -5.969 14.651 29.767 1.00 60.00 111 GLN A CA 1
ATOM 859 C C . GLN A 1 111 ? -5.743 14.393 28.270 1.00 60.00 111 GLN A C 1
ATOM 861 O O . GLN A 1 111 ? -4.712 13.831 27.895 1.00 60.00 111 GLN A O 1
ATOM 866 N N . LEU A 1 112 ? -6.674 14.798 27.397 1.00 53.88 112 LEU A N 1
ATOM 867 C CA . LEU A 1 112 ? -6.450 14.731 25.957 1.00 53.88 112 LEU A CA 1
ATOM 868 C C . LEU A 1 112 ? -5.408 15.786 25.552 1.00 53.88 112 LEU A C 1
ATOM 870 O O . LEU A 1 112 ? -5.516 16.944 25.961 1.00 53.88 112 LEU A O 1
ATOM 874 N N . PRO A 1 113 ? -4.402 15.425 24.736 1.00 45.06 113 PRO A N 1
ATOM 875 C CA . PRO A 1 113 ? -3.357 16.357 24.339 1.00 45.06 113 PRO A CA 1
ATOM 876 C C . PRO A 1 113 ? -3.964 17.553 23.601 1.00 45.06 113 PRO A C 1
ATOM 878 O O . PRO A 1 113 ? -4.722 17.393 22.641 1.00 45.06 113 PRO A O 1
ATOM 881 N N . ALA A 1 114 ? -3.617 18.760 24.048 1.00 47.81 114 ALA A N 1
ATOM 882 C CA . ALA A 1 114 ? -4.033 19.986 23.390 1.00 47.81 114 ALA A CA 1
ATOM 883 C C . ALA A 1 114 ? -3.498 19.993 21.952 1.00 47.81 114 ALA A C 1
ATOM 885 O O . ALA A 1 114 ? -2.289 19.962 21.721 1.00 47.81 114 ALA A O 1
ATOM 886 N N . THR A 1 115 ? -4.390 20.063 20.966 1.00 48.16 115 THR A N 1
ATOM 887 C CA . THR A 1 115 ? -3.993 20.427 19.606 1.00 48.16 115 THR A CA 1
ATOM 888 C C . THR A 1 115 ? -3.674 21.917 19.604 1.00 48.16 115 THR A C 1
ATOM 890 O O . THR A 1 115 ? -4.561 22.741 19.381 1.00 48.16 115 THR A O 1
ATOM 893 N N . SER A 1 116 ? -2.425 22.268 19.903 1.00 40.84 116 SER A N 1
ATOM 894 C CA . SER A 1 116 ? -1.903 23.620 19.734 1.00 40.84 116 SER A CA 1
ATOM 895 C C . SER A 1 116 ? -1.860 23.956 18.242 1.00 40.84 116 SER A C 1
ATOM 897 O O . SER A 1 116 ? -0.930 23.621 17.510 1.00 40.84 116 SER A O 1
ATOM 899 N N . HIS A 1 117 ? -2.918 24.613 17.775 1.00 45.00 117 HIS A N 1
ATOM 900 C CA . HIS A 1 117 ? -2.919 25.356 16.522 1.00 45.00 117 HIS A CA 1
ATOM 901 C C . HIS A 1 117 ? -2.446 26.786 16.783 1.00 45.00 117 HIS A C 1
ATOM 903 O O . HIS A 1 117 ? -3.196 27.723 16.567 1.00 45.00 117 HIS A O 1
ATOM 909 N N . ASP A 1 118 ? -1.193 26.931 17.204 1.00 38.31 118 ASP A N 1
ATOM 910 C CA . ASP A 1 118 ? -0.451 28.180 17.055 1.00 38.31 118 ASP A CA 1
ATOM 911 C C . ASP A 1 118 ? 0.844 27.832 16.326 1.00 38.31 118 ASP A C 1
ATOM 913 O O . ASP A 1 118 ? 1.793 27.292 16.893 1.00 38.31 118 ASP A O 1
ATOM 917 N N . ARG A 1 119 ? 0.852 28.057 15.012 1.00 37.41 119 ARG A N 1
ATOM 918 C CA . ARG A 1 119 ? 2.090 28.141 14.243 1.00 37.41 119 ARG A CA 1
ATOM 919 C C . ARG A 1 119 ? 2.092 29.476 13.532 1.00 37.41 119 ARG A C 1
ATOM 921 O O . ARG A 1 119 ? 1.426 29.647 12.513 1.00 37.41 119 ARG A O 1
ATOM 928 N N . GLU A 1 120 ? 2.852 30.395 14.110 1.00 35.31 120 GLU A N 1
ATOM 929 C CA . GLU A 1 120 ? 3.443 31.508 13.388 1.00 35.31 120 GLU A CA 1
ATOM 930 C C . GLU A 1 120 ? 4.151 30.963 12.140 1.00 35.31 120 GLU A C 1
ATOM 932 O O . GLU A 1 120 ? 4.859 29.951 12.176 1.00 35.31 120 GLU A O 1
ATOM 937 N N . ILE A 1 121 ? 3.887 31.607 11.009 1.00 35.28 121 ILE A N 1
ATOM 938 C CA . ILE A 1 121 ? 4.499 31.288 9.725 1.00 35.28 121 ILE A CA 1
ATOM 939 C C . ILE A 1 121 ? 5.910 31.875 9.762 1.00 35.28 121 ILE A C 1
ATOM 941 O O . ILE A 1 121 ? 6.095 33.060 9.504 1.00 35.28 121 ILE A O 1
ATOM 945 N N . ALA A 1 122 ? 6.896 31.048 10.102 1.00 30.92 122 ALA A N 1
ATOM 946 C CA . ALA A 1 122 ? 8.289 31.327 9.790 1.00 30.92 122 ALA A CA 1
ATOM 947 C C . ALA A 1 122 ? 8.593 30.736 8.407 1.00 30.92 122 ALA A C 1
ATOM 949 O O . ALA A 1 122 ? 8.619 29.516 8.224 1.00 30.92 122 ALA A O 1
ATOM 950 N N . GLU A 1 123 ? 8.774 31.614 7.424 1.00 41.75 123 GLU A N 1
ATOM 951 C CA . GLU A 1 123 ? 9.520 31.293 6.213 1.00 41.75 123 GLU A CA 1
ATOM 952 C C . GLU A 1 123 ? 10.991 31.154 6.607 1.00 41.75 123 GLU A C 1
ATOM 954 O O . GLU A 1 123 ? 11.611 32.140 6.993 1.00 41.75 123 GLU A O 1
ATOM 959 N N . ASP A 1 124 ? 11.554 29.948 6.516 1.00 36.16 124 ASP A N 1
ATOM 960 C CA . ASP A 1 124 ? 13.005 29.813 6.432 1.00 36.16 124 ASP A CA 1
ATOM 961 C C . ASP A 1 124 ? 13.421 28.587 5.608 1.00 36.16 124 ASP A C 1
ATOM 963 O O . ASP A 1 124 ? 13.016 27.453 5.879 1.00 36.16 124 ASP A O 1
ATOM 967 N N . GLY A 1 125 ? 14.188 28.880 4.558 1.00 39.72 125 GLY A N 1
ATOM 968 C CA . GLY A 1 125 ? 15.526 28.326 4.371 1.00 39.72 125 GLY A CA 1
ATOM 969 C C . GLY A 1 125 ? 15.688 26.836 4.086 1.00 39.72 125 GLY A C 1
ATOM 970 O O . GLY A 1 125 ? 15.376 25.972 4.897 1.00 39.72 125 GLY A O 1
ATOM 971 N N . ASP A 1 126 ? 16.292 26.569 2.929 1.00 48.78 126 ASP A N 1
ATOM 972 C CA . ASP A 1 126 ? 17.009 25.359 2.511 1.00 48.78 126 ASP A CA 1
ATOM 973 C C . ASP A 1 126 ? 17.626 24.542 3.672 1.00 48.78 126 ASP A C 1
ATOM 975 O O . ASP A 1 126 ? 18.758 24.752 4.097 1.00 48.78 126 ASP A O 1
ATOM 979 N N . GLY A 1 127 ? 16.846 23.613 4.229 1.00 44.25 127 GLY A N 1
ATOM 980 C CA . GLY A 1 127 ? 17.254 22.795 5.367 1.00 44.25 127 GLY A CA 1
ATOM 981 C C . GLY A 1 127 ? 17.506 21.355 4.947 1.00 44.25 127 GLY A C 1
ATOM 982 O O . GLY A 1 127 ? 16.536 20.594 4.796 1.00 44.25 127 GLY A O 1
ATOM 983 N N . VAL A 1 128 ? 18.789 21.001 4.809 1.00 55.91 128 VAL A N 1
ATOM 984 C CA . VAL A 1 128 ? 19.309 19.627 4.697 1.00 55.91 128 VAL A CA 1
ATOM 985 C C . VAL A 1 128 ? 18.579 18.725 5.698 1.00 55.91 128 VAL A C 1
ATOM 987 O O . VAL A 1 128 ? 18.387 19.082 6.861 1.00 55.91 128 VAL A O 1
ATOM 990 N N . LEU A 1 129 ? 18.096 17.569 5.238 1.00 61.69 129 LEU A N 1
ATOM 991 C CA . LEU A 1 129 ? 17.440 16.607 6.119 1.00 61.69 129 LEU A CA 1
ATOM 992 C C . LEU A 1 129 ? 18.497 15.970 7.025 1.00 61.69 129 LEU A C 1
ATOM 994 O O . LEU A 1 129 ? 19.373 15.260 6.544 1.00 61.69 129 LEU A O 1
ATOM 998 N N . GLU A 1 130 ? 18.415 16.227 8.327 1.00 58.50 130 GLU A N 1
ATOM 999 C CA . GLU A 1 130 ? 19.184 15.484 9.326 1.00 58.50 130 GLU A CA 1
ATOM 1000 C C . GLU A 1 130 ? 18.630 14.059 9.434 1.00 58.50 130 GLU A C 1
ATOM 1002 O O . GLU A 1 130 ? 17.432 13.875 9.685 1.00 58.50 130 GLU A O 1
ATOM 1007 N N . PHE A 1 131 ? 19.504 13.076 9.218 1.00 61.62 131 PHE A N 1
ATOM 1008 C CA . PHE A 1 131 ? 19.209 11.649 9.307 1.00 61.62 131 PHE A CA 1
ATOM 1009 C C . PHE A 1 131 ? 19.690 11.108 10.651 1.00 61.62 131 PHE A C 1
ATOM 1011 O O . PHE A 1 131 ? 20.822 11.366 11.046 1.00 61.62 131 PHE A O 1
ATOM 1018 N N . ASP A 1 132 ? 18.830 10.352 11.325 1.00 56.44 132 ASP A N 1
ATOM 1019 C CA . ASP A 1 132 ? 19.236 9.474 12.422 1.00 56.44 132 ASP A CA 1
ATOM 1020 C C . ASP A 1 132 ? 19.801 8.175 11.819 1.00 56.44 132 ASP A C 1
ATOM 1022 O O . ASP A 1 132 ? 19.223 7.639 10.869 1.00 56.44 132 ASP A O 1
ATOM 1026 N N . ASP A 1 133 ? 20.932 7.689 12.330 1.00 55.44 133 ASP A N 1
ATOM 1027 C CA . ASP A 1 133 ? 21.570 6.446 11.869 1.00 55.44 133 ASP A CA 1
ATOM 1028 C C . ASP A 1 133 ? 20.838 5.191 12.384 1.00 55.44 133 ASP A C 1
ATOM 1030 O O . ASP A 1 133 ? 21.046 4.088 11.871 1.00 55.44 133 ASP A O 1
ATOM 1034 N N . HIS A 1 134 ? 19.934 5.334 13.359 1.00 53.00 134 HIS A N 1
ATOM 1035 C CA . HIS A 1 134 ? 19.110 4.234 13.854 1.00 53.00 134 HIS A CA 1
ATOM 1036 C C . HIS A 1 134 ? 17.912 3.960 12.935 1.00 53.00 134 HIS A C 1
ATOM 1038 O O . HIS A 1 134 ? 16.810 4.469 13.131 1.00 53.00 134 HIS A O 1
ATOM 1044 N N . VAL A 1 135 ? 18.124 3.120 11.918 1.00 58.78 135 VAL A N 1
ATOM 1045 C CA . VAL A 1 135 ? 17.045 2.640 11.045 1.00 58.78 135 VAL A CA 1
ATOM 1046 C C . VAL A 1 135 ? 16.448 1.353 11.601 1.00 58.78 135 VAL A C 1
ATOM 1048 O O . VAL A 1 135 ? 17.139 0.346 11.737 1.00 58.78 135 VAL A O 1
ATOM 1051 N N . GLU A 1 136 ? 15.147 1.370 11.872 1.00 62.19 136 GLU A N 1
ATOM 1052 C CA . GLU A 1 136 ? 14.383 0.160 12.166 1.00 62.19 136 GLU A CA 1
ATOM 1053 C C . GLU A 1 136 ? 14.314 -0.709 10.896 1.00 62.19 136 GLU A C 1
ATOM 1055 O O . GLU A 1 136 ? 13.823 -0.269 9.851 1.00 62.19 136 GLU A O 1
ATOM 1060 N N . GLU A 1 137 ? 14.873 -1.921 10.950 1.00 74.81 137 GLU A N 1
ATOM 1061 C CA . GLU A 1 137 ? 14.827 -2.853 9.821 1.00 74.81 137 GLU A CA 1
ATOM 1062 C C . GLU A 1 137 ? 13.383 -3.284 9.531 1.00 74.81 137 GLU A C 1
ATOM 1064 O O . GLU A 1 137 ? 12.598 -3.543 10.444 1.00 74.81 137 GLU A O 1
ATOM 1069 N N . LEU A 1 138 ? 13.034 -3.389 8.244 1.00 83.12 138 LEU A N 1
ATOM 1070 C CA . LEU A 1 138 ? 11.709 -3.848 7.825 1.00 83.12 138 LEU A CA 1
ATOM 1071 C C . LEU A 1 138 ? 11.450 -5.268 8.338 1.00 83.12 138 LEU A C 1
ATOM 1073 O O . LEU A 1 138 ? 12.220 -6.193 8.065 1.00 83.12 138 LEU A O 1
ATOM 1077 N N . GLY A 1 139 ? 10.309 -5.469 8.996 1.00 86.88 139 GLY A N 1
ATOM 1078 C CA . GLY A 1 139 ? 9.874 -6.805 9.393 1.00 86.88 139 GLY A CA 1
ATOM 1079 C C . GLY A 1 139 ? 9.573 -7.696 8.179 1.00 86.88 139 GLY A C 1
ATOM 1080 O O . GLY A 1 139 ? 9.319 -7.217 7.074 1.00 86.88 139 GLY A O 1
ATOM 1081 N N . ARG A 1 140 ? 9.510 -9.023 8.371 1.00 86.88 140 ARG A N 1
ATOM 1082 C CA . ARG A 1 140 ? 9.287 -10.009 7.280 1.00 86.88 140 ARG A CA 1
ATOM 1083 C C . ARG A 1 140 ? 8.068 -9.699 6.397 1.00 86.88 140 ARG A C 1
ATOM 1085 O O . ARG A 1 140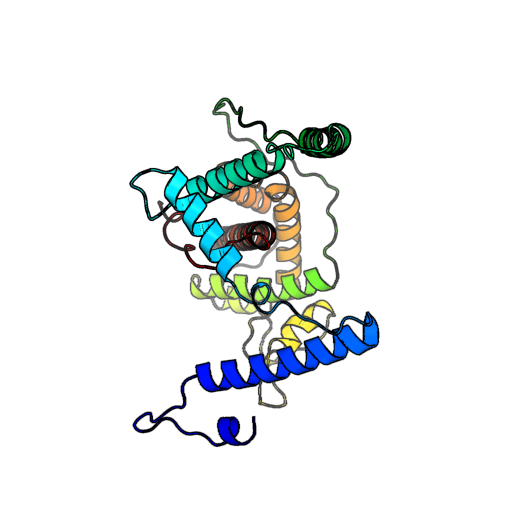 ? 8.117 -9.880 5.179 1.00 86.88 140 ARG A O 1
ATOM 1092 N N . VAL A 1 141 ? 6.972 -9.234 7.002 1.00 89.44 141 VAL A N 1
ATOM 1093 C CA . VAL A 1 141 ? 5.723 -8.877 6.299 1.00 89.44 141 VAL A CA 1
ATOM 1094 C C . VAL A 1 141 ? 5.889 -7.597 5.479 1.00 89.44 141 VAL A C 1
ATOM 1096 O O . VAL A 1 141 ? 5.418 -7.509 4.340 1.00 89.44 141 VAL A O 1
ATOM 1099 N N . GLU A 1 142 ? 6.573 -6.607 6.043 1.00 90.62 142 GLU A N 1
ATOM 1100 C CA . GLU A 1 142 ? 6.826 -5.330 5.386 1.00 90.62 142 GLU A CA 1
ATOM 1101 C C . GLU A 1 142 ? 7.806 -5.509 4.233 1.00 90.62 142 GLU A C 1
ATOM 1103 O O . GLU A 1 142 ? 7.562 -4.975 3.159 1.00 90.62 142 GLU A O 1
ATOM 1108 N N . LEU A 1 143 ? 8.836 -6.341 4.406 1.00 93.88 143 LEU A N 1
ATOM 1109 C CA . LEU A 1 143 ? 9.808 -6.672 3.368 1.00 93.88 143 LEU A CA 1
ATOM 1110 C C . LEU A 1 143 ? 9.140 -7.344 2.157 1.00 93.88 143 LEU A C 1
ATOM 1112 O O . LEU A 1 143 ? 9.371 -6.944 1.018 1.00 93.88 143 LEU A O 1
ATOM 1116 N N . ASN A 1 144 ? 8.240 -8.301 2.405 1.00 93.69 144 ASN A N 1
ATOM 1117 C CA . ASN A 1 144 ? 7.411 -8.938 1.375 1.00 93.69 144 ASN A CA 1
ATOM 1118 C C . ASN A 1 144 ? 6.518 -7.934 0.626 1.00 93.69 144 ASN A C 1
ATOM 1120 O O . ASN A 1 144 ? 6.412 -7.944 -0.604 1.00 93.69 144 ASN A O 1
ATOM 1124 N N . SER A 1 145 ? 5.867 -7.045 1.376 1.00 93.12 145 SER A N 1
ATOM 1125 C CA . SER A 1 145 ? 5.006 -6.002 0.811 1.00 93.12 145 SER A CA 1
ATOM 1126 C C . SER A 1 145 ? 5.821 -4.990 0.001 1.00 93.12 145 SER A C 1
ATOM 1128 O O . SER A 1 145 ? 5.417 -4.576 -1.089 1.00 93.12 145 SER A O 1
ATOM 1130 N N . PHE A 1 146 ? 6.993 -4.617 0.513 1.00 95.94 146 PHE A N 1
ATOM 1131 C CA . PHE A 1 146 ? 7.902 -3.670 -0.104 1.00 95.9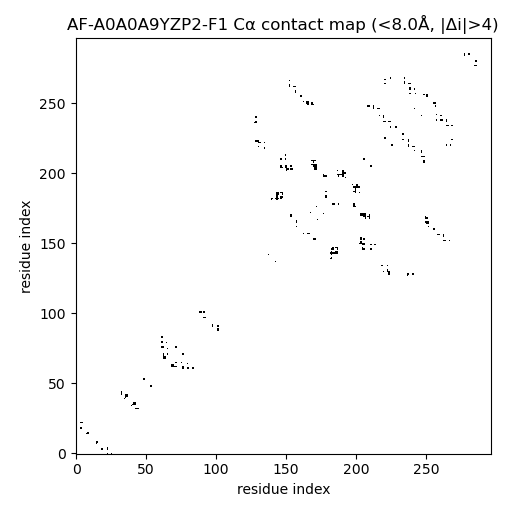4 146 PHE A CA 1
ATOM 1132 C C . PHE A 1 146 ? 8.465 -4.225 -1.413 1.00 95.94 146 PHE A C 1
ATOM 1134 O O . PHE A 1 146 ? 8.357 -3.543 -2.432 1.00 95.94 146 PHE A O 1
ATOM 1141 N N . TYR A 1 147 ? 8.920 -5.482 -1.441 1.00 96.31 147 TYR A N 1
ATOM 1142 C CA . TYR A 1 147 ? 9.359 -6.168 -2.662 1.00 96.31 147 TYR A CA 1
ATOM 1143 C C . TYR A 1 147 ? 8.297 -6.124 -3.772 1.00 96.31 147 TYR A C 1
ATOM 1145 O O . TYR A 1 147 ? 8.565 -5.697 -4.897 1.00 96.31 147 TYR A O 1
ATOM 1153 N N . TYR A 1 148 ? 7.043 -6.449 -3.443 1.00 94.69 148 TYR A N 1
ATOM 1154 C CA . TYR A 1 148 ? 5.938 -6.352 -4.399 1.00 94.69 148 TYR A CA 1
ATOM 1155 C C . TYR A 1 148 ? 5.723 -4.917 -4.915 1.00 94.69 148 TYR A C 1
ATOM 1157 O O . TYR A 1 148 ? 5.490 -4.693 -6.108 1.00 94.69 148 TYR A O 1
ATOM 1165 N N . THR A 1 149 ? 5.817 -3.912 -4.039 1.00 95.69 149 THR A N 1
ATOM 1166 C CA . THR A 1 149 ? 5.681 -2.506 -4.455 1.00 95.69 149 THR A CA 1
ATOM 1167 C C . THR A 1 149 ? 6.878 -1.978 -5.249 1.00 95.69 149 THR A C 1
ATOM 1169 O O . THR A 1 149 ? 6.680 -1.134 -6.125 1.00 95.69 149 THR A O 1
ATOM 1172 N N . CYS A 1 150 ? 8.083 -2.515 -5.053 1.00 96.94 150 CYS A N 1
ATOM 1173 C CA . CYS A 1 150 ? 9.250 -2.227 -5.890 1.00 96.94 150 CYS A CA 1
ATOM 1174 C C . CYS A 1 150 ? 8.976 -2.588 -7.356 1.00 96.94 150 CYS A C 1
ATOM 1176 O O . CYS A 1 150 ? 9.178 -1.763 -8.251 1.00 96.94 150 CYS A O 1
ATOM 1178 N N . GLY A 1 151 ? 8.378 -3.758 -7.599 1.00 96.25 151 GLY A N 1
ATOM 1179 C CA . GLY A 1 151 ? 7.915 -4.161 -8.929 1.00 96.25 151 GLY A CA 1
ATOM 1180 C C . GLY A 1 151 ? 6.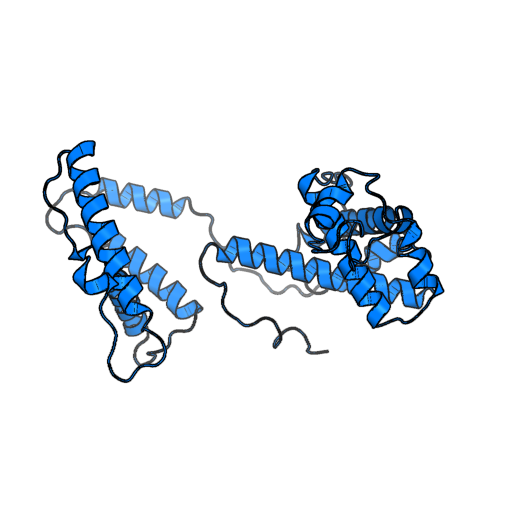921 -3.174 -9.557 1.00 96.25 151 GLY A C 1
ATOM 1181 O O . GLY A 1 151 ? 6.953 -2.899 -10.760 1.00 96.25 151 GLY A O 1
ATOM 1182 N N . PHE A 1 152 ? 6.054 -2.560 -8.743 1.00 96.56 152 PHE A N 1
ATOM 1183 C CA . PHE A 1 152 ? 5.166 -1.487 -9.199 1.00 96.56 152 PHE A CA 1
ATOM 1184 C C . PHE A 1 152 ? 5.932 -0.213 -9.588 1.00 96.56 152 PHE A C 1
ATOM 1186 O O . PHE A 1 152 ? 5.611 0.378 -10.623 1.00 96.56 152 PHE A O 1
ATOM 1193 N N . VAL A 1 153 ? 6.905 0.229 -8.782 1.00 97.56 153 VAL A N 1
ATOM 1194 C CA . VAL A 1 153 ? 7.717 1.430 -9.065 1.00 97.56 153 VAL A CA 1
ATOM 1195 C C . VAL A 1 153 ? 8.478 1.251 -10.374 1.00 97.56 153 VAL A C 1
ATOM 1197 O O . VAL A 1 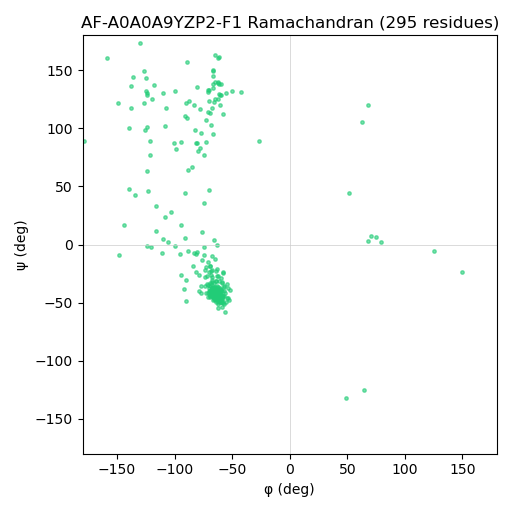153 ? 8.370 2.101 -11.259 1.00 97.56 153 VAL A O 1
ATOM 1200 N N . ILE A 1 154 ? 9.140 0.105 -10.547 1.00 97.31 154 ILE A N 1
ATOM 1201 C CA . ILE A 1 154 ? 9.865 -0.234 -11.776 1.00 97.31 154 ILE A CA 1
ATOM 1202 C C . ILE A 1 154 ? 8.917 -0.238 -12.975 1.00 97.31 154 ILE A C 1
ATOM 1204 O O . ILE A 1 154 ? 9.203 0.394 -13.988 1.00 97.31 154 ILE A O 1
ATOM 1208 N N . ARG A 1 155 ? 7.728 -0.846 -12.851 1.00 96.25 155 ARG A N 1
ATOM 1209 C CA . ARG A 1 155 ? 6.710 -0.805 -13.914 1.00 96.25 155 ARG A CA 1
ATOM 1210 C C . ARG A 1 155 ? 6.325 0.620 -14.305 1.00 96.25 155 ARG A C 1
ATOM 1212 O O . ARG A 1 155 ? 6.104 0.902 -15.482 1.00 96.25 155 ARG A O 1
ATOM 1219 N N . LYS A 1 156 ? 6.175 1.515 -13.326 1.00 96.75 156 LYS A N 1
ATOM 1220 C CA . LYS A 1 156 ? 5.825 2.919 -13.580 1.00 96.75 156 LYS A CA 1
ATOM 1221 C C . LYS A 1 156 ? 6.950 3.661 -14.282 1.00 96.75 156 LYS A C 1
ATOM 1223 O O . LYS A 1 156 ? 6.652 4.400 -15.216 1.00 96.75 156 LYS A O 1
ATOM 1228 N N . PHE A 1 157 ? 8.189 3.430 -13.864 1.00 97.06 157 PHE A N 1
ATOM 1229 C CA . PHE A 1 157 ? 9.367 3.976 -14.519 1.00 97.06 157 PHE A CA 1
ATOM 1230 C C . PHE A 1 157 ? 9.489 3.474 -15.960 1.00 97.06 157 PHE A C 1
ATOM 1232 O O . PHE A 1 157 ? 9.460 4.291 -16.868 1.00 97.06 157 PHE A O 1
ATOM 1239 N N . LEU A 1 158 ? 9.487 2.159 -16.198 1.00 96.00 158 LEU A N 1
ATOM 1240 C CA . LEU A 1 158 ? 9.643 1.580 -17.542 1.00 96.00 158 LEU A CA 1
ATOM 1241 C C . LEU A 1 158 ? 8.515 1.969 -18.508 1.00 96.00 158 LEU A C 1
ATOM 1243 O O . LEU A 1 158 ? 8.722 2.048 -19.715 1.00 96.00 158 LEU A O 1
ATOM 1247 N N . LYS A 1 159 ? 7.315 2.264 -17.991 1.00 95.12 159 LYS A N 1
ATOM 1248 C CA . LYS A 1 159 ? 6.220 2.803 -18.809 1.00 95.12 159 LYS A CA 1
ATOM 1249 C C . LYS A 1 159 ? 6.505 4.225 -19.315 1.00 95.12 159 LYS A C 1
ATOM 1251 O O . LYS A 1 159 ? 6.011 4.587 -20.378 1.00 95.12 159 LYS A O 1
ATOM 1256 N N . ALA A 1 160 ? 7.231 5.033 -18.544 1.00 92.69 160 ALA A N 1
ATOM 1257 C CA . ALA A 1 160 ? 7.629 6.390 -18.924 1.00 92.69 160 ALA A CA 1
ATOM 1258 C C . ALA A 1 160 ? 8.985 6.420 -19.653 1.00 92.69 160 ALA A C 1
ATOM 1260 O O . ALA A 1 160 ? 9.201 7.262 -20.517 1.00 92.69 160 ALA A O 1
ATOM 1261 N N . HIS A 1 161 ? 9.871 5.481 -19.327 1.00 94.19 161 HIS A N 1
ATOM 1262 C CA . HIS A 1 161 ? 11.231 5.367 -19.825 1.00 94.19 161 HIS A CA 1
ATOM 1263 C C . HIS A 1 161 ? 11.420 4.007 -20.510 1.00 94.19 161 HIS A C 1
ATOM 1265 O O . HIS A 1 161 ? 11.794 3.011 -19.887 1.00 94.19 161 HIS A O 1
ATOM 1271 N N . ASN A 1 162 ? 11.122 3.967 -21.809 1.00 92.75 162 ASN A N 1
ATOM 1272 C CA . ASN A 1 162 ? 11.178 2.749 -22.614 1.00 92.75 162 ASN A CA 1
ATOM 1273 C C . ASN A 1 162 ? 12.625 2.426 -23.031 1.00 92.75 162 ASN A C 1
ATOM 1275 O O . ASN A 1 162 ? 13.049 2.754 -24.138 1.00 92.75 162 ASN A O 1
ATOM 1279 N N . CYS A 1 163 ? 13.390 1.820 -22.122 1.00 95.12 163 CYS A N 1
ATOM 1280 C CA . CYS A 1 163 ? 14.774 1.408 -22.346 1.00 95.12 163 CYS A CA 1
ATOM 1281 C C . CYS A 1 163 ? 14.952 -0.075 -22.008 1.00 95.12 163 CYS A C 1
ATOM 1283 O O . CYS A 1 163 ? 14.727 -0.484 -20.866 1.00 95.12 163 CYS A O 1
ATOM 1285 N N . GLU A 1 164 ? 15.398 -0.870 -22.985 1.00 94.44 164 GLU A N 1
ATOM 1286 C CA . GLU A 1 164 ? 15.587 -2.313 -22.790 1.00 94.44 164 GLU A CA 1
ATOM 1287 C C . GLU A 1 164 ? 16.727 -2.611 -21.810 1.00 94.44 164 GLU A C 1
ATOM 1289 O O . GLU A 1 164 ? 16.577 -3.483 -20.963 1.00 94.44 164 GLU A O 1
ATOM 1294 N N . THR A 1 165 ? 17.817 -1.836 -21.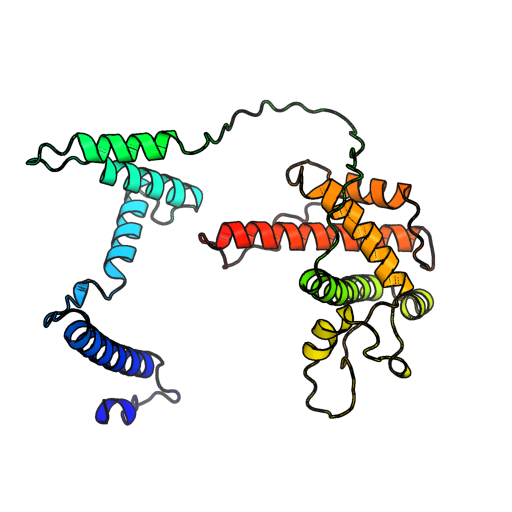834 1.00 94.06 165 THR A N 1
ATOM 1295 C CA . THR A 1 165 ? 18.908 -1.973 -20.857 1.00 94.06 165 THR A CA 1
ATOM 1296 C C . THR A 1 165 ? 18.391 -1.788 -19.433 1.00 94.06 165 THR A C 1
ATOM 1298 O O . THR A 1 165 ? 18.593 -2.656 -18.594 1.00 94.06 165 THR A O 1
ATOM 1301 N N . CYS A 1 166 ? 17.651 -0.707 -19.164 1.00 95.38 166 CYS A N 1
ATOM 1302 C CA . CYS A 1 166 ? 17.053 -0.478 -17.847 1.00 95.38 166 CYS A CA 1
ATOM 1303 C C . CYS A 1 166 ? 16.082 -1.598 -17.461 1.00 95.38 166 CYS A C 1
ATOM 1305 O O . CYS A 1 166 ? 16.039 -1.995 -16.304 1.00 95.38 166 CYS A O 1
ATOM 1307 N N . LYS A 1 167 ? 15.303 -2.124 -18.409 1.00 95.31 167 LYS A N 1
ATOM 1308 C CA . LYS A 1 167 ? 14.378 -3.229 -18.148 1.00 95.31 167 LYS A CA 1
ATOM 1309 C C . LYS A 1 167 ? 15.119 -4.501 -17.739 1.00 95.31 167 LYS A C 1
ATOM 1311 O O . LYS A 1 167 ? 14.773 -5.073 -16.710 1.00 95.31 167 LYS A O 1
ATOM 1316 N N . VAL A 1 168 ? 16.141 -4.904 -18.489 1.00 94.25 168 VAL A N 1
ATOM 1317 C CA . VAL A 1 168 ? 16.954 -6.091 -18.182 1.00 94.25 168 VAL A CA 1
ATOM 1318 C C . VAL A 1 168 ? 17.662 -5.937 -16.839 1.00 94.25 168 VAL A C 1
ATOM 1320 O O . VAL A 1 168 ? 17.654 -6.857 -16.034 1.00 94.25 168 VAL A O 1
ATOM 1323 N N . THR A 1 169 ? 18.221 -4.763 -16.551 1.00 93.88 169 THR A N 1
ATOM 1324 C CA . THR A 1 169 ? 18.916 -4.537 -15.282 1.00 93.88 169 THR A CA 1
ATOM 1325 C C . THR A 1 169 ? 17.964 -4.516 -14.082 1.00 93.88 169 THR A C 1
ATOM 1327 O O . THR A 1 169 ? 18.290 -5.022 -13.010 1.00 93.88 169 THR A O 1
ATOM 1330 N N . LEU A 1 170 ? 16.795 -3.887 -14.224 1.00 96.12 170 LEU A N 1
ATOM 1331 C CA . LEU A 1 170 ? 15.867 -3.698 -13.110 1.00 96.12 170 LEU A CA 1
ATOM 1332 C C . LEU A 1 170 ? 15.004 -4.924 -12.834 1.00 96.12 170 LEU A C 1
ATOM 1334 O O . LEU A 1 170 ? 14.470 -5.017 -11.732 1.00 96.12 170 LEU A O 1
ATOM 1338 N N . THR A 1 171 ? 14.788 -5.803 -13.817 1.00 95.56 171 THR A N 1
ATOM 1339 C CA . THR A 1 171 ? 13.765 -6.853 -13.728 1.00 95.56 171 THR A CA 1
ATOM 1340 C C . THR A 1 171 ? 14.310 -8.251 -13.951 1.00 95.56 171 THR A C 1
ATOM 1342 O O . THR A 1 171 ? 15.179 -8.463 -14.790 1.00 95.56 171 THR A O 1
ATOM 1345 N N . VAL A 1 172 ? 13.766 -9.215 -13.209 1.00 93.69 172 VAL A N 1
ATOM 1346 C CA . VAL A 1 172 ? 14.062 -10.637 -13.410 1.00 93.69 172 VAL A CA 1
ATOM 1347 C C . VAL A 1 172 ? 13.415 -11.109 -14.714 1.00 93.69 172 VAL A C 1
ATOM 1349 O O . VAL A 1 172 ? 12.229 -10.854 -14.950 1.00 93.69 172 VAL A O 1
ATOM 1352 N N . ALA A 1 173 ? 14.186 -11.799 -15.556 1.00 90.38 173 ALA A N 1
ATOM 1353 C CA . ALA A 1 173 ? 13.694 -12.380 -16.800 1.00 90.38 173 ALA A CA 1
ATOM 1354 C C . ALA A 1 173 ? 12.691 -13.512 -16.534 1.00 90.38 173 ALA A C 1
ATOM 1356 O O . ALA A 1 173 ? 12.791 -14.219 -15.536 1.00 90.38 173 ALA A O 1
ATOM 1357 N N . ASP A 1 174 ? 11.744 -13.722 -17.449 1.00 86.31 174 ASP A N 1
ATOM 1358 C CA . ASP A 1 174 ? 10.665 -14.708 -17.281 1.00 86.31 174 ASP A CA 1
ATOM 1359 C C . ASP A 1 174 ? 11.170 -16.143 -17.071 1.00 86.31 174 ASP A C 1
ATOM 1361 O O . ASP A 1 174 ? 10.571 -16.889 -16.302 1.00 86.31 174 ASP A O 1
ATOM 1365 N N . SER A 1 175 ? 12.300 -16.506 -17.684 1.00 84.19 175 SER A N 1
ATOM 1366 C CA . SER A 1 175 ? 12.958 -17.810 -17.510 1.00 84.19 175 SER A CA 1
ATOM 1367 C C . SER A 1 175 ? 13.561 -18.028 -16.121 1.00 84.19 175 SER A C 1
ATOM 1369 O O . SER A 1 175 ? 13.763 -19.173 -15.710 1.00 84.19 175 SER A O 1
ATOM 1371 N N . ASP A 1 176 ? 13.848 -16.940 -15.408 1.00 85.75 176 ASP A N 1
ATOM 1372 C CA . ASP A 1 176 ? 14.641 -16.938 -14.177 1.00 85.75 176 ASP A CA 1
ATOM 1373 C C . ASP A 1 176 ? 13.774 -16.634 -12.948 1.00 85.75 176 ASP A C 1
ATOM 1375 O O . ASP A 1 176 ? 14.270 -16.526 -11.828 1.00 85.75 176 ASP A O 1
ATOM 1379 N N . ARG A 1 177 ? 12.455 -16.511 -13.137 1.00 86.88 177 ARG A N 1
ATOM 1380 C CA . ARG A 1 177 ? 11.497 -16.274 -12.055 1.00 86.88 177 ARG A CA 1
ATOM 1381 C C . ARG A 1 177 ? 11.420 -17.504 -11.163 1.00 86.88 177 ARG A C 1
ATOM 1383 O O . ARG A 1 177 ? 10.800 -18.500 -11.527 1.00 86.88 177 ARG A O 1
ATOM 1390 N N . ARG A 1 178 ? 12.064 -17.417 -10.000 1.00 83.50 178 ARG A N 1
ATOM 1391 C CA . ARG A 1 178 ? 12.098 -18.475 -8.989 1.00 83.50 178 ARG A CA 1
ATOM 1392 C C . ARG A 1 178 ? 11.886 -17.901 -7.598 1.00 83.50 178 ARG A C 1
ATOM 1394 O O . ARG A 1 178 ? 12.346 -16.805 -7.263 1.00 83.50 178 ARG A O 1
ATOM 1401 N N . MET A 1 179 ? 11.190 -18.650 -6.753 1.00 85.25 179 MET A N 1
ATOM 1402 C CA . MET A 1 179 ? 11.038 -18.287 -5.346 1.00 85.25 179 MET A CA 1
ATOM 1403 C C . MET A 1 179 ? 12.302 -18.638 -4.539 1.00 85.25 179 MET A C 1
ATOM 1405 O O . MET A 1 179 ? 12.371 -19.678 -3.894 1.00 85.25 179 MET A O 1
ATOM 1409 N N . GLU A 1 180 ? 13.303 -17.755 -4.573 1.00 87.44 180 GLU A N 1
ATOM 1410 C CA . GLU A 1 180 ? 14.597 -17.964 -3.893 1.00 87.44 180 GLU A CA 1
ATOM 1411 C C . GLU A 1 180 ? 14.684 -17.341 -2.492 1.00 87.44 180 GLU A C 1
ATOM 1413 O O . GLU A 1 180 ? 15.442 -17.810 -1.641 1.00 87.44 180 GLU A O 1
ATOM 1418 N N . HIS A 1 181 ? 13.903 -16.291 -2.224 1.00 88.50 181 HIS A N 1
ATOM 1419 C CA . HIS A 1 181 ? 13.956 -15.548 -0.967 1.00 88.50 181 HIS A CA 1
ATOM 1420 C C . HIS A 1 181 ? 12.583 -15.437 -0.302 1.00 88.50 181 HIS A C 1
ATOM 1422 O O . HIS A 1 181 ? 11.553 -15.336 -0.968 1.00 88.50 181 HIS A O 1
ATOM 1428 N N . GLU A 1 182 ? 12.558 -15.376 1.034 1.00 88.75 182 GLU A N 1
ATOM 1429 C CA . GLU A 1 182 ? 11.304 -15.270 1.797 1.00 88.75 182 GLU A CA 1
ATOM 1430 C C . GLU A 1 182 ? 10.482 -14.023 1.446 1.00 88.75 182 GLU A C 1
ATOM 1432 O O . GLU A 1 182 ? 9.257 -14.038 1.550 1.00 88.75 182 GLU A O 1
ATOM 1437 N N . HIS A 1 183 ? 11.135 -12.935 1.027 1.00 88.94 183 HIS A N 1
ATOM 1438 C CA . HIS A 1 183 ? 10.460 -11.697 0.638 1.00 88.94 183 HIS A CA 1
ATOM 1439 C C . HIS A 1 183 ? 9.769 -11.777 -0.738 1.00 88.94 183 HIS A C 1
ATOM 1441 O O . HIS A 1 183 ? 9.089 -10.832 -1.136 1.00 88.94 183 HIS A O 1
ATOM 1447 N N . HIS A 1 184 ? 9.889 -12.909 -1.444 1.00 91.50 184 HIS A N 1
ATOM 1448 C CA . HIS A 1 184 ? 9.160 -13.188 -2.683 1.00 91.50 184 HIS A CA 1
ATOM 1449 C C . HIS A 1 184 ? 7.753 -13.757 -2.430 1.00 91.50 184 HIS A C 1
ATOM 1451 O O . HIS A 1 184 ? 6.906 -13.695 -3.324 1.00 91.50 184 HIS A O 1
ATOM 1457 N N . LEU A 1 185 ? 7.472 -14.287 -1.231 1.00 90.06 185 LEU A N 1
ATOM 1458 C CA . LEU A 1 185 ? 6.246 -15.040 -0.925 1.00 90.06 185 LEU A CA 1
ATOM 1459 C C . LEU A 1 185 ? 4.973 -14.260 -1.259 1.00 90.06 185 LEU A C 1
ATOM 1461 O O . LEU A 1 185 ? 4.057 -14.794 -1.882 1.00 90.06 185 LEU A O 1
ATOM 1465 N N . PHE A 1 186 ? 4.902 -12.983 -0.880 1.00 88.38 186 PHE A N 1
ATOM 1466 C CA . PHE A 1 186 ? 3.710 -12.186 -1.161 1.00 88.38 186 PHE A CA 1
ATOM 1467 C C . PHE A 1 186 ? 3.501 -11.960 -2.662 1.00 88.38 186 PHE A C 1
ATOM 1469 O O . PHE A 1 186 ? 2.369 -12.055 -3.134 1.00 88.38 186 PHE A O 1
ATOM 1476 N N . ALA A 1 187 ? 4.567 -11.705 -3.427 1.00 88.12 187 ALA A N 1
ATOM 1477 C CA . ALA A 1 187 ? 4.469 -11.570 -4.880 1.00 88.12 187 ALA A CA 1
ATOM 1478 C C . ALA A 1 187 ? 4.021 -12.888 -5.533 1.00 88.12 187 ALA A C 1
ATOM 1480 O O . ALA A 1 187 ? 3.140 -12.864 -6.391 1.00 88.12 187 ALA A O 1
ATOM 1481 N N . TYR A 1 188 ? 4.555 -14.016 -5.058 1.00 87.12 188 TYR A N 1
ATOM 1482 C CA . TYR A 1 188 ? 4.185 -15.360 -5.502 1.00 87.12 188 TYR A CA 1
ATOM 1483 C C . TYR A 1 188 ? 2.698 -15.661 -5.264 1.00 87.12 188 TYR A C 1
ATOM 1485 O O . TYR A 1 188 ? 1.980 -16.048 -6.178 1.00 87.12 188 TYR A O 1
ATOM 1493 N N . PHE A 1 189 ? 2.179 -15.407 -4.058 1.00 83.75 189 PHE A N 1
ATOM 1494 C CA . PHE A 1 189 ? 0.751 -15.608 -3.783 1.00 83.75 189 PHE A CA 1
ATOM 1495 C C . PHE A 1 189 ? -0.146 -14.588 -4.487 1.00 83.75 189 PHE A C 1
ATOM 1497 O O . PHE A 1 189 ? -1.337 -14.838 -4.689 1.00 83.75 189 PHE A O 1
ATOM 1504 N N . LYS A 1 190 ? 0.392 -13.414 -4.842 1.00 81.81 190 LYS A N 1
ATOM 1505 C CA . LYS A 1 190 ? -0.382 -12.375 -5.521 1.00 81.81 190 LYS A CA 1
ATOM 1506 C C . LYS A 1 190 ? -0.563 -12.650 -7.008 1.00 81.81 190 LYS A C 1
ATOM 1508 O O . LYS A 1 190 ? -1.560 -12.190 -7.572 1.00 81.81 190 LYS A O 1
ATOM 1513 N N . SER A 1 191 ? 0.349 -13.393 -7.629 1.00 74.19 191 SER A N 1
ATOM 1514 C CA . SER A 1 191 ? 0.154 -13.937 -8.969 1.00 74.19 191 SER A CA 1
ATOM 1515 C C . SER A 1 191 ? -0.820 -15.110 -8.916 1.00 74.19 191 SER A C 1
ATOM 1517 O O . SER A 1 191 ? -0.435 -16.272 -8.946 1.00 74.19 191 SER A O 1
ATOM 1519 N N . PHE A 1 192 ? -2.107 -14.805 -8.790 1.00 55.59 192 PHE A N 1
ATOM 1520 C CA . PHE A 1 192 ? -3.143 -15.795 -9.039 1.00 55.59 192 PHE A CA 1
ATOM 1521 C C . PHE A 1 192 ? -3.202 -16.021 -10.556 1.00 55.59 192 PHE A C 1
ATOM 1523 O O . PHE A 1 192 ? -3.632 -15.129 -11.289 1.00 55.59 192 PHE A O 1
ATOM 1530 N N . SER A 1 193 ? -2.715 -17.166 -11.028 1.00 55.84 193 SER A N 1
ATOM 1531 C CA . SER A 1 193 ? -2.854 -17.615 -12.414 1.00 55.84 193 SER A CA 1
ATOM 1532 C C . SER A 1 193 ? -3.516 -18.985 -12.429 1.00 55.84 193 SER A C 1
ATOM 1534 O O . SER A 1 193 ? -3.055 -19.899 -11.749 1.00 55.84 193 SER A O 1
ATOM 1536 N N . ASP A 1 194 ? -4.572 -19.136 -13.228 1.00 50.66 194 ASP A N 1
ATOM 1537 C CA . ASP A 1 194 ? -5.255 -20.422 -13.426 1.00 50.66 194 ASP A CA 1
ATOM 1538 C C . ASP A 1 194 ? -4.374 -21.450 -14.174 1.00 50.66 194 ASP A C 1
ATOM 1540 O O . ASP A 1 194 ? -4.697 -22.634 -14.245 1.00 50.66 194 ASP A O 1
ATOM 1544 N N . GLU A 1 195 ? -3.238 -21.006 -14.720 1.00 54.34 195 GLU A N 1
ATOM 1545 C CA . GLU A 1 195 ? -2.257 -21.829 -15.421 1.00 54.34 195 GLU A CA 1
ATOM 1546 C C . GLU A 1 195 ? -1.198 -22.357 -14.439 1.00 54.34 195 GLU A C 1
ATOM 1548 O O . GLU A 1 195 ? -0.365 -21.608 -13.920 1.00 54.34 195 GLU A O 1
ATOM 1553 N N . LEU A 1 196 ? -1.230 -23.671 -14.184 1.00 48.44 196 LEU A N 1
ATOM 1554 C CA . LEU A 1 196 ? -0.182 -24.390 -13.455 1.00 48.44 196 LEU A CA 1
ATOM 1555 C C . LEU A 1 196 ? 1.166 -24.194 -14.179 1.00 48.44 196 LEU A C 1
ATOM 1557 O O . LEU A 1 196 ? 1.356 -24.729 -15.270 1.00 48.44 196 LEU A O 1
ATOM 1561 N N . GLY A 1 197 ? 2.107 -23.472 -13.565 1.00 55.47 197 GLY A N 1
ATOM 1562 C CA . GLY A 1 197 ? 3.514 -23.452 -13.996 1.00 55.47 197 GLY A CA 1
ATOM 1563 C C . GLY A 1 197 ? 4.137 -22.083 -14.284 1.00 55.47 197 GLY A C 1
ATOM 1564 O O . GLY A 1 197 ? 5.344 -22.029 -14.498 1.00 55.47 197 GLY A O 1
ATOM 1565 N N . GLN A 1 198 ? 3.381 -20.981 -14.255 1.00 64.75 198 GLN A N 1
ATOM 1566 C CA . GLN A 1 198 ? 3.965 -19.632 -14.309 1.00 64.75 198 GLN A CA 1
ATOM 1567 C C . GLN A 1 198 ? 4.162 -19.068 -12.899 1.00 64.75 198 GLN A C 1
ATOM 1569 O O . GLN A 1 198 ? 3.294 -18.375 -12.364 1.00 64.75 198 GLN A O 1
ATOM 1574 N N . GLU A 1 199 ? 5.319 -19.344 -12.291 1.00 68.56 199 GLU A N 1
ATOM 1575 C CA . GLU A 1 199 ? 5.700 -18.674 -11.044 1.00 68.56 199 GLU A CA 1
ATOM 1576 C C . GLU A 1 199 ? 5.660 -17.145 -11.243 1.00 68.56 199 GLU A C 1
ATOM 1578 O O . GLU A 1 199 ? 6.203 -16.611 -12.211 1.00 68.56 199 GLU A O 1
ATOM 1583 N N . PHE A 1 200 ? 4.993 -16.426 -10.333 1.00 76.44 200 PHE A N 1
ATOM 1584 C CA . PHE A 1 200 ? 4.842 -14.961 -10.354 1.00 76.44 200 PHE A CA 1
ATOM 1585 C C . PHE A 1 200 ? 3.984 -14.363 -11.493 1.00 76.44 200 PHE A C 1
ATOM 1587 O O . PHE A 1 200 ? 3.817 -13.135 -11.545 1.00 76.44 200 PHE A O 1
ATOM 1594 N N . GLY A 1 201 ? 3.377 -15.180 -12.366 1.00 81.31 201 GLY A N 1
ATOM 1595 C CA . GLY A 1 201 ? 2.483 -14.733 -13.446 1.00 81.31 201 GLY A CA 1
ATOM 1596 C C . GLY A 1 201 ? 3.079 -13.588 -14.278 1.00 81.31 201 GLY A C 1
ATOM 1597 O O . GLY A 1 201 ? 4.246 -13.621 -14.647 1.00 81.31 201 GLY A O 1
ATOM 1598 N N . HIS A 1 202 ? 2.308 -12.521 -14.525 1.00 84.06 202 HIS A N 1
ATOM 1599 C CA . HIS A 1 202 ? 2.762 -11.332 -15.276 1.00 84.06 202 HIS A CA 1
ATOM 1600 C C . HIS A 1 202 ? 3.291 -10.183 -14.399 1.00 84.06 202 HIS A C 1
ATOM 1602 O O . HIS A 1 202 ? 3.348 -9.030 -14.841 1.00 84.06 202 HIS A O 1
ATOM 1608 N N . LEU A 1 203 ? 3.631 -10.440 -13.131 1.00 89.19 203 LEU A N 1
ATOM 1609 C CA . LEU A 1 203 ? 4.182 -9.393 -12.269 1.00 89.19 203 LEU A CA 1
ATOM 1610 C C . LEU A 1 203 ? 5.567 -8.957 -12.763 1.00 89.19 203 LEU A C 1
ATOM 1612 O O . LEU A 1 203 ? 6.304 -9.744 -13.344 1.00 89.19 203 LEU A O 1
ATOM 1616 N N . ILE A 1 204 ? 5.914 -7.691 -12.528 1.00 92.25 204 ILE A N 1
ATOM 1617 C CA . ILE A 1 204 ? 7.295 -7.224 -12.679 1.00 92.25 204 ILE A CA 1
ATOM 1618 C C . ILE A 1 204 ? 7.990 -7.462 -11.347 1.00 92.25 204 ILE A C 1
ATOM 1620 O O . ILE A 1 204 ? 7.513 -6.964 -10.327 1.00 92.25 204 ILE A O 1
ATOM 1624 N N . LEU A 1 205 ? 9.089 -8.207 -11.375 1.00 94.19 205 LEU A N 1
ATOM 1625 C CA . LEU A 1 205 ? 9.895 -8.530 -10.204 1.00 94.19 205 LEU A CA 1
ATOM 1626 C C . LEU A 1 205 ? 11.229 -7.785 -10.287 1.00 94.19 205 LEU A C 1
ATOM 1628 O O . LEU A 1 205 ? 11.855 -7.846 -11.347 1.00 94.19 205 LEU A O 1
ATOM 1632 N N . PRO A 1 206 ? 11.659 -7.075 -9.231 1.00 95.62 206 PRO A N 1
ATOM 1633 C CA . PRO A 1 206 ? 12.980 -6.462 -9.201 1.00 95.62 206 PRO A CA 1
ATOM 1634 C C . PRO A 1 206 ? 14.085 -7.529 -9.172 1.00 95.62 206 PRO A C 1
ATOM 1636 O O . PRO A 1 206 ? 13.925 -8.557 -8.512 1.00 95.62 206 PRO A O 1
ATOM 1639 N N . THR A 1 207 ? 15.215 -7.264 -9.832 1.00 95.06 207 THR A N 1
ATOM 1640 C CA . THR A 1 207 ? 16.471 -7.994 -9.574 1.00 95.06 207 THR A CA 1
ATOM 1641 C C . THR A 1 207 ? 16.932 -7.772 -8.132 1.00 95.06 207 THR A C 1
ATOM 1643 O O . THR A 1 207 ? 16.515 -6.808 -7.480 1.00 95.06 207 THR A O 1
ATOM 1646 N N . ASN A 1 208 ? 17.800 -8.646 -7.617 1.00 92.94 208 ASN A N 1
ATOM 1647 C CA . ASN A 1 208 ? 18.302 -8.522 -6.248 1.00 92.94 208 ASN A CA 1
ATOM 1648 C C . ASN A 1 208 ? 19.059 -7.196 -6.047 1.00 92.94 208 ASN A C 1
ATOM 1650 O O . ASN A 1 208 ? 18.828 -6.484 -5.073 1.00 92.94 208 ASN A O 1
ATOM 1654 N N . GLU A 1 209 ? 19.885 -6.800 -7.016 1.00 93.69 209 GLU A N 1
ATOM 1655 C CA . GLU A 1 209 ? 20.622 -5.535 -7.001 1.00 93.69 209 GLU A CA 1
ATOM 1656 C C . GLU A 1 209 ? 19.668 -4.334 -6.979 1.00 93.69 209 GLU A C 1
ATOM 1658 O O . GLU A 1 209 ? 19.842 -3.410 -6.180 1.00 93.69 209 GLU A O 1
ATOM 1663 N N . ALA A 1 210 ? 18.621 -4.356 -7.812 1.00 95.50 210 ALA A N 1
ATOM 1664 C CA . ALA A 1 210 ? 17.616 -3.299 -7.827 1.00 95.50 210 ALA A CA 1
ATOM 1665 C C . ALA A 1 210 ? 16.831 -3.238 -6.508 1.00 95.50 210 ALA A C 1
ATOM 1667 O O . ALA A 1 210 ? 16.523 -2.148 -6.023 1.00 95.50 210 ALA A O 1
ATOM 1668 N N . PHE A 1 211 ? 16.515 -4.391 -5.913 1.00 95.75 211 PHE A N 1
ATOM 1669 C CA . PHE A 1 211 ? 15.799 -4.456 -4.643 1.00 95.75 211 PHE A CA 1
ATOM 1670 C C . PHE A 1 211 ? 16.637 -3.923 -3.475 1.00 95.75 211 PHE A C 1
ATOM 1672 O O . PHE A 1 211 ? 16.133 -3.114 -2.696 1.00 95.75 211 PHE A O 1
ATOM 1679 N N . LEU A 1 212 ? 17.920 -4.288 -3.388 1.00 93.94 212 LEU A N 1
ATOM 1680 C CA . LEU A 1 212 ? 18.845 -3.758 -2.379 1.00 93.94 212 LEU A CA 1
ATOM 1681 C C . LEU A 1 212 ? 19.005 -2.237 -2.496 1.00 93.94 212 LEU A C 1
ATOM 1683 O O . LEU A 1 212 ? 18.964 -1.528 -1.492 1.00 93.94 212 LEU A O 1
ATOM 1687 N N . ALA A 1 213 ? 19.104 -1.712 -3.719 1.00 95.12 213 ALA A N 1
ATOM 1688 C CA . ALA A 1 213 ? 19.159 -0.272 -3.947 1.00 95.12 213 ALA A CA 1
ATOM 1689 C C . ALA A 1 213 ? 17.866 0.439 -3.495 1.00 95.12 213 ALA A C 1
ATOM 1691 O O . ALA A 1 213 ? 17.915 1.488 -2.851 1.00 95.12 213 ALA A O 1
ATOM 1692 N N . LEU A 1 214 ? 16.699 -0.148 -3.781 1.00 96.00 214 LEU A N 1
ATOM 1693 C CA . LEU A 1 214 ? 15.402 0.365 -3.328 1.00 96.00 214 LEU A CA 1
ATOM 1694 C C . LEU A 1 214 ? 15.239 0.293 -1.804 1.00 96.00 214 LEU A C 1
ATOM 1696 O O . LEU A 1 214 ? 14.609 1.180 -1.231 1.00 96.00 214 LEU A O 1
ATOM 1700 N N . LEU A 1 215 ? 15.819 -0.710 -1.139 1.00 94.75 215 LEU A N 1
ATOM 1701 C CA . LEU A 1 215 ? 15.860 -0.779 0.323 1.00 94.75 215 LEU A CA 1
ATOM 1702 C C . LEU A 1 215 ? 16.662 0.380 0.913 1.00 94.75 215 LEU A C 1
ATOM 1704 O O . LEU A 1 215 ? 16.182 1.032 1.833 1.00 94.75 215 LEU A O 1
ATOM 1708 N N . GLU A 1 216 ? 17.830 0.706 0.362 1.00 93.50 216 GLU A N 1
ATOM 1709 C CA . GLU A 1 216 ? 18.592 1.879 0.810 1.00 93.50 216 GLU A CA 1
ATOM 1710 C C . GLU A 1 216 ? 17.804 3.185 0.611 1.00 93.50 216 GLU A C 1
ATOM 1712 O O . GLU A 1 216 ? 17.759 4.035 1.504 1.00 93.50 216 GLU A O 1
ATOM 1717 N N . MET A 1 217 ? 17.089 3.324 -0.512 1.00 95.12 217 MET A N 1
ATOM 1718 C CA . MET A 1 217 ? 16.186 4.462 -0.723 1.00 95.12 217 MET A CA 1
ATOM 1719 C C . MET A 1 217 ? 15.040 4.495 0.302 1.00 95.12 217 MET A C 1
ATOM 1721 O O . MET A 1 217 ? 14.636 5.574 0.737 1.00 95.12 217 MET A O 1
ATOM 1725 N N . GLU A 1 218 ? 14.521 3.335 0.707 1.00 94.25 218 GLU A N 1
ATOM 1726 C CA . GLU A 1 218 ? 13.462 3.211 1.712 1.00 94.25 218 GLU A CA 1
ATOM 1727 C C . GLU A 1 218 ? 13.920 3.627 3.107 1.00 94.25 218 GLU A C 1
ATOM 1729 O O . GLU A 1 218 ? 13.162 4.291 3.816 1.00 94.25 218 GLU A O 1
ATOM 1734 N N . LYS A 1 219 ? 15.163 3.306 3.481 1.00 91.88 219 LYS A N 1
ATOM 1735 C CA . LYS A 1 219 ? 15.765 3.758 4.744 1.00 91.88 219 LYS A CA 1
ATOM 1736 C C . LYS A 1 219 ? 15.816 5.286 4.797 1.00 91.88 219 LYS A C 1
ATOM 1738 O O . LYS A 1 219 ? 15.311 5.898 5.739 1.00 91.88 219 LYS A O 1
ATOM 1743 N N . ILE A 1 220 ? 16.322 5.910 3.729 1.00 92.19 220 ILE A N 1
ATOM 1744 C CA . ILE A 1 220 ? 16.359 7.376 3.587 1.00 92.19 220 ILE A CA 1
ATOM 1745 C C . ILE A 1 220 ? 14.938 7.952 3.635 1.00 92.19 220 ILE A C 1
ATOM 1747 O O . ILE A 1 220 ? 14.680 8.936 4.328 1.00 92.19 220 ILE A O 1
ATOM 1751 N N . PHE A 1 221 ? 13.989 7.330 2.934 1.00 93.38 221 PHE A N 1
ATOM 1752 C CA . PHE A 1 221 ? 12.599 7.767 2.951 1.00 93.38 221 PHE A CA 1
ATOM 1753 C C . PHE A 1 221 ? 11.994 7.713 4.359 1.00 93.38 221 PHE A C 1
ATOM 1755 O O . PHE A 1 221 ? 11.388 8.692 4.796 1.00 93.38 221 PHE A O 1
ATOM 1762 N N . CYS A 1 222 ? 12.150 6.603 5.081 1.00 90.12 222 CYS A N 1
ATOM 1763 C CA . CYS A 1 222 ? 11.573 6.434 6.411 1.00 90.12 222 CYS A CA 1
ATOM 1764 C C . CYS A 1 222 ? 12.135 7.453 7.406 1.00 90.12 222 CYS A C 1
ATOM 1766 O O . CYS A 1 222 ? 11.348 8.113 8.088 1.00 90.12 222 CYS A O 1
ATOM 1768 N N . ASN A 1 223 ? 13.4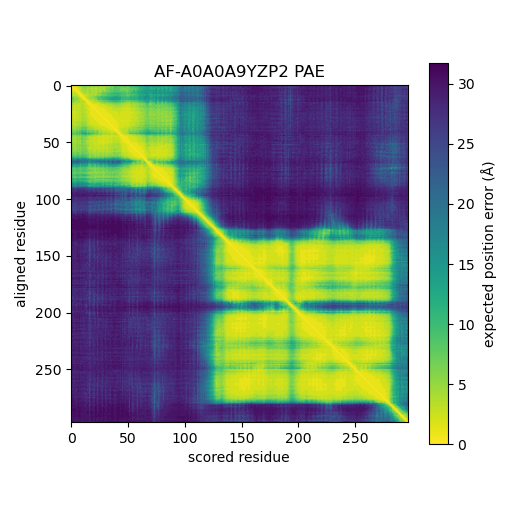52 7.654 7.411 1.00 87.50 223 ASN A N 1
ATOM 1769 C CA . ASN A 1 223 ? 14.114 8.601 8.308 1.00 87.50 223 ASN A CA 1
ATOM 1770 C C . ASN A 1 223 ? 13.792 10.059 7.963 1.00 87.50 223 ASN A C 1
ATOM 1772 O O . ASN A 1 223 ? 13.576 10.882 8.851 1.00 87.50 223 ASN A O 1
ATOM 1776 N N . GLY A 1 224 ? 13.737 10.392 6.672 1.00 86.44 224 GLY A N 1
ATOM 1777 C CA . GLY A 1 224 ? 13.497 11.762 6.228 1.00 86.44 224 GLY A CA 1
ATOM 1778 C C . GLY A 1 224 ? 12.025 12.175 6.289 1.00 86.44 224 GLY A C 1
ATOM 1779 O O . GLY A 1 224 ? 11.714 13.306 6.662 1.00 86.44 224 GLY A O 1
ATOM 1780 N N . PHE A 1 225 ? 11.102 11.277 5.927 1.00 89.06 225 PHE A N 1
ATOM 1781 C CA . PHE A 1 225 ? 9.682 11.606 5.774 1.00 89.06 225 PHE A CA 1
ATOM 1782 C C . PHE A 1 225 ? 8.865 11.415 7.054 1.00 89.06 225 PHE A C 1
ATOM 1784 O O . PHE A 1 225 ? 8.095 12.308 7.408 1.00 89.06 225 PHE A O 1
ATOM 1791 N N . ARG A 1 226 ? 8.995 10.269 7.747 1.00 81.88 226 ARG A N 1
ATOM 1792 C CA . ARG A 1 226 ? 8.105 9.911 8.876 1.00 81.88 226 ARG A CA 1
ATOM 1793 C C . ARG A 1 226 ? 8.092 10.953 10.005 1.00 81.88 226 ARG A C 1
ATOM 1795 O O . ARG A 1 226 ? 6.999 11.236 10.491 1.00 81.88 226 ARG A O 1
ATOM 1802 N N . PRO A 1 227 ? 9.223 11.572 10.401 1.00 81.94 227 PRO A N 1
ATOM 1803 C CA . PRO A 1 227 ? 9.214 12.562 11.481 1.00 81.94 227 PRO A CA 1
ATOM 1804 C C . PRO A 1 227 ? 8.601 13.909 11.071 1.00 81.94 227 PRO A C 1
ATOM 1806 O O . PRO A 1 227 ? 8.221 14.713 11.921 1.00 81.94 227 PRO A O 1
ATOM 1809 N N . ARG A 1 228 ? 8.564 14.210 9.766 1.00 83.38 228 ARG A N 1
ATOM 1810 C CA . ARG A 1 228 ? 8.282 15.555 9.239 1.00 83.38 228 ARG A CA 1
ATOM 1811 C C . ARG A 1 228 ? 7.364 15.534 7.995 1.00 83.38 228 ARG A C 1
ATOM 1813 O O . ARG A 1 228 ? 7.653 16.248 7.031 1.00 83.38 228 ARG A O 1
ATOM 1820 N N . PRO A 1 229 ? 6.234 14.793 7.988 1.00 82.94 229 PRO A N 1
ATOM 1821 C CA . PRO A 1 229 ? 5.385 14.640 6.799 1.00 82.94 229 PRO A CA 1
ATOM 1822 C C . PRO A 1 229 ? 4.751 15.959 6.324 1.00 82.94 229 PRO A C 1
ATOM 1824 O O . PRO A 1 229 ? 4.400 16.093 5.154 1.00 82.94 229 PRO A O 1
ATOM 1827 N N . GLN A 1 230 ? 4.623 16.944 7.217 1.00 81.06 230 GLN A N 1
ATOM 1828 C CA . GLN A 1 230 ? 4.090 18.280 6.947 1.00 81.06 230 GLN A CA 1
ATOM 1829 C C . GLN A 1 230 ? 5.108 19.274 6.360 1.00 81.06 230 GLN A C 1
ATOM 1831 O O . GLN A 1 230 ? 4.718 20.393 6.028 1.00 81.06 230 GLN A O 1
ATOM 1836 N N . LYS A 1 231 ? 6.405 18.928 6.277 1.00 81.94 231 LYS A N 1
ATOM 1837 C CA . LYS A 1 231 ? 7.442 19.862 5.806 1.00 81.94 231 LYS A CA 1
ATOM 1838 C C . LYS A 1 231 ? 7.216 20.191 4.325 1.00 81.94 231 LYS A C 1
ATOM 1840 O O . LYS A 1 231 ? 7.187 19.305 3.469 1.00 81.94 231 LYS A O 1
ATOM 1845 N N . VAL A 1 232 ? 7.067 21.477 4.010 1.00 83.56 232 VAL A N 1
ATOM 1846 C CA . VAL A 1 232 ? 6.974 21.952 2.622 1.00 83.56 232 VAL A CA 1
ATOM 1847 C C . VAL A 1 232 ? 8.281 21.620 1.896 1.00 83.56 232 VAL A C 1
ATOM 1849 O O . VAL A 1 232 ? 9.360 21.708 2.473 1.00 83.56 232 VAL A O 1
ATOM 1852 N N . GLY A 1 233 ? 8.190 21.166 0.644 1.00 86.62 233 GLY A N 1
ATOM 1853 C CA . GLY A 1 233 ? 9.370 20.784 -0.140 1.00 86.62 233 GLY A CA 1
ATOM 1854 C C . GLY A 1 233 ? 10.009 19.443 0.249 1.00 86.62 233 GLY A C 1
ATOM 1855 O O . GLY A 1 233 ? 11.028 19.079 -0.333 1.00 86.62 233 GLY A O 1
ATOM 1856 N N . ILE A 1 234 ? 9.408 18.659 1.158 1.00 87.62 234 ILE A N 1
ATOM 1857 C CA . ILE A 1 234 ? 9.982 17.385 1.636 1.00 87.62 234 ILE A CA 1
ATOM 1858 C C . ILE A 1 234 ? 10.324 16.402 0.508 1.00 87.62 234 ILE A C 1
ATOM 1860 O O . ILE A 1 234 ? 11.327 15.701 0.582 1.00 87.62 234 ILE A O 1
ATOM 1864 N N . GLY A 1 235 ? 9.538 16.384 -0.573 1.00 91.06 235 GLY A N 1
ATOM 1865 C CA . GLY A 1 235 ? 9.815 15.536 -1.733 1.00 91.06 235 GLY A CA 1
ATOM 1866 C C . GLY A 1 235 ? 11.138 15.872 -2.426 1.00 91.06 235 GLY A C 1
ATOM 1867 O O . GLY A 1 235 ? 11.872 14.956 -2.778 1.00 91.06 235 GLY A O 1
ATOM 1868 N N . LEU A 1 236 ? 11.464 17.159 -2.583 1.00 92.06 236 LEU A N 1
ATOM 1869 C CA . LEU A 1 236 ? 12.738 17.589 -3.172 1.00 92.06 236 LEU A CA 1
ATOM 1870 C C . LEU A 1 236 ? 13.905 17.277 -2.232 1.00 92.06 236 LEU A C 1
ATOM 1872 O O . LEU A 1 236 ? 14.903 16.717 -2.676 1.00 92.06 236 LEU A O 1
ATOM 1876 N N . GLY A 1 237 ? 13.738 17.539 -0.931 1.00 89.56 237 GLY A N 1
ATOM 1877 C CA . GLY A 1 237 ? 14.756 17.210 0.071 1.00 89.56 237 GLY A CA 1
ATOM 1878 C C . GLY A 1 237 ? 15.087 15.713 0.110 1.00 89.56 237 GLY A C 1
ATOM 1879 O O . GLY A 1 237 ? 16.253 15.336 0.183 1.00 89.56 237 GLY A O 1
ATOM 1880 N N . LEU A 1 238 ? 14.080 14.842 -0.021 1.00 93.19 238 LEU A N 1
ATOM 1881 C CA . LEU A 1 238 ? 14.284 13.391 -0.101 1.00 93.19 238 LEU A CA 1
ATOM 1882 C C . LEU A 1 238 ? 15.016 12.971 -1.382 1.00 93.19 238 LEU A C 1
ATOM 1884 O O . LEU A 1 238 ? 15.904 12.125 -1.326 1.00 93.19 238 LEU A O 1
ATOM 1888 N N . GLN A 1 239 ? 14.678 13.564 -2.532 1.00 93.94 239 GLN A N 1
ATOM 1889 C CA . GLN A 1 239 ? 15.370 13.281 -3.797 1.00 93.94 239 GLN A CA 1
ATOM 1890 C C . GLN A 1 239 ? 16.848 13.686 -3.734 1.00 93.94 239 GLN A C 1
ATOM 1892 O O . GLN A 1 239 ? 17.718 12.936 -4.182 1.00 93.94 239 GLN A O 1
ATOM 1897 N N . GLN A 1 240 ? 17.141 14.846 -3.142 1.00 90.81 240 GLN A N 1
ATOM 1898 C CA . GLN A 1 240 ? 18.509 15.315 -2.924 1.00 90.81 240 GLN A CA 1
ATOM 1899 C C . GLN A 1 240 ? 19.269 14.384 -1.976 1.00 90.81 240 GLN A C 1
ATOM 1901 O O . GLN A 1 240 ? 20.373 13.964 -2.305 1.00 90.81 240 GLN A O 1
ATOM 1906 N N . ALA A 1 241 ? 18.664 13.988 -0.853 1.00 90.88 241 ALA A N 1
ATOM 1907 C CA . ALA A 1 241 ? 19.290 13.069 0.094 1.00 90.88 241 ALA A CA 1
ATOM 1908 C C . ALA A 1 241 ? 19.630 11.704 -0.531 1.00 90.88 241 ALA A C 1
ATOM 1910 O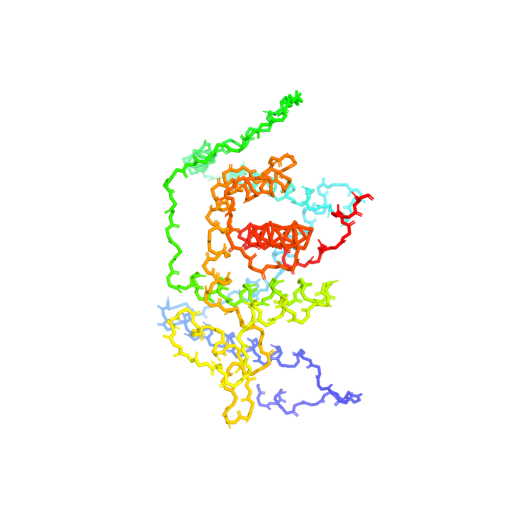 O . ALA A 1 241 ? 20.739 11.202 -0.355 1.00 90.88 241 ALA A O 1
ATOM 1911 N N . ILE A 1 242 ? 18.711 11.133 -1.319 1.00 92.75 242 ILE A N 1
ATOM 1912 C CA . ILE A 1 242 ? 18.955 9.892 -2.072 1.00 92.75 242 ILE A CA 1
ATOM 1913 C C . ILE A 1 242 ? 20.101 10.075 -3.076 1.00 92.75 242 ILE A C 1
ATOM 1915 O O . ILE A 1 242 ? 20.943 9.190 -3.227 1.00 92.75 242 ILE A O 1
ATOM 1919 N N . SER A 1 243 ? 20.156 11.226 -3.748 1.00 88.50 243 SER A N 1
ATOM 1920 C CA . SER A 1 243 ? 21.212 11.527 -4.721 1.00 88.50 243 SER A CA 1
ATOM 1921 C C . SER A 1 243 ? 22.583 11.670 -4.054 1.00 88.50 243 SER A C 1
ATOM 1923 O O . SER A 1 243 ? 23.565 11.152 -4.572 1.00 88.50 243 SER A O 1
ATOM 1925 N N . LEU A 1 244 ? 22.652 12.302 -2.878 1.00 88.81 244 LEU A N 1
ATOM 1926 C CA . LEU A 1 244 ? 23.892 12.474 -2.111 1.00 88.81 244 LEU A CA 1
ATOM 1927 C C . LEU A 1 244 ? 24.451 11.153 -1.570 1.00 88.81 244 LEU A C 1
ATOM 1929 O O . LEU A 1 244 ? 25.661 11.028 -1.394 1.00 88.81 244 LEU A O 1
ATOM 1933 N N . LYS A 1 245 ? 23.592 10.155 -1.320 1.00 87.50 245 LYS A N 1
ATOM 1934 C CA . LYS A 1 245 ? 24.025 8.843 -0.820 1.00 87.50 245 LYS A CA 1
ATOM 1935 C C . LYS A 1 245 ? 24.695 7.972 -1.894 1.00 87.50 245 LYS A C 1
ATOM 1937 O O . LYS A 1 245 ? 25.274 6.950 -1.544 1.00 87.50 245 LYS A O 1
ATOM 1942 N N . ASN A 1 246 ? 24.658 8.374 -3.171 1.00 83.12 246 ASN A N 1
ATOM 1943 C CA . ASN A 1 246 ? 25.257 7.644 -4.297 1.00 83.12 246 ASN A CA 1
ATOM 1944 C C . AS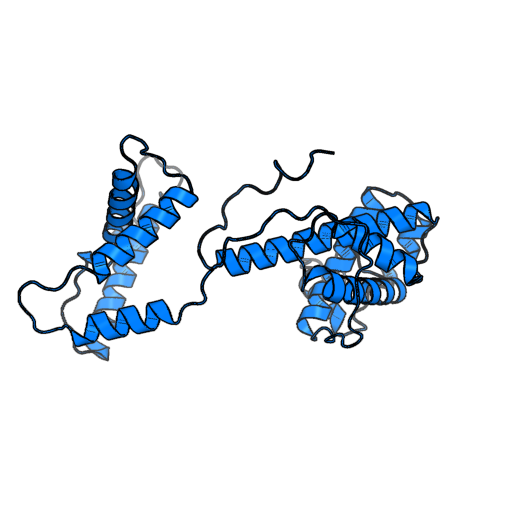N A 1 246 ? 24.833 6.162 -4.357 1.00 83.12 246 ASN A C 1
ATOM 1946 O O . ASN A 1 246 ? 25.656 5.267 -4.560 1.00 83.12 246 ASN A O 1
ATOM 1950 N N . ILE A 1 247 ? 23.537 5.892 -4.170 1.00 89.25 247 ILE A N 1
ATOM 1951 C CA . ILE A 1 247 ? 22.993 4.534 -4.273 1.00 89.25 247 ILE A CA 1
ATOM 1952 C C . ILE A 1 247 ? 23.199 4.025 -5.701 1.00 89.25 247 ILE A C 1
ATOM 1954 O O . ILE A 1 247 ? 22.785 4.655 -6.674 1.00 89.25 247 ILE A O 1
ATOM 1958 N N . THR A 1 248 ? 23.842 2.867 -5.829 1.00 87.81 248 THR A N 1
ATOM 1959 C CA . THR A 1 248 ? 24.131 2.282 -7.139 1.00 87.81 248 THR A CA 1
ATOM 1960 C C . THR A 1 248 ? 22.878 1.624 -7.699 1.00 87.81 248 THR A C 1
ATOM 1962 O O . THR A 1 248 ? 22.365 0.664 -7.132 1.00 87.81 248 THR A O 1
ATOM 1965 N N . LEU A 1 249 ? 22.392 2.141 -8.826 1.00 87.56 249 LEU A N 1
ATOM 1966 C CA . LEU A 1 249 ? 21.246 1.602 -9.551 1.00 87.56 249 LEU A CA 1
ATOM 1967 C C . LEU A 1 249 ? 21.599 1.642 -11.048 1.00 87.56 249 LEU A C 1
ATOM 1969 O O . LEU A 1 249 ? 21.863 2.739 -11.548 1.00 87.56 249 LEU A O 1
ATOM 1973 N N . PRO A 1 250 ? 21.682 0.506 -11.774 1.00 79.81 250 PRO A N 1
ATOM 1974 C CA . PRO A 1 250 ? 22.360 0.467 -13.074 1.00 79.81 250 PRO A CA 1
ATOM 1975 C C . PRO A 1 250 ? 21.423 0.908 -14.210 1.00 79.81 250 PRO A C 1
ATOM 1977 O O . PRO A 1 250 ? 20.994 0.140 -15.071 1.00 79.81 250 PRO A O 1
ATOM 1980 N N . LEU A 1 251 ? 21.065 2.187 -14.169 1.00 92.12 251 LEU A N 1
ATOM 1981 C CA . LEU A 1 251 ? 20.222 2.860 -15.147 1.00 92.12 251 LEU A CA 1
ATOM 1982 C C . LEU A 1 251 ? 21.071 3.446 -16.281 1.00 92.12 251 LEU A C 1
ATOM 1984 O O . LEU A 1 251 ? 22.261 3.712 -16.120 1.00 92.12 251 LEU A O 1
ATOM 1988 N N . CYS A 1 252 ? 20.462 3.663 -17.446 1.00 92.94 252 CYS A N 1
ATOM 1989 C CA . CYS A 1 252 ? 21.189 4.032 -18.663 1.00 92.94 252 CYS A CA 1
ATOM 1990 C C . CYS A 1 252 ? 21.809 5.440 -18.637 1.00 92.94 252 CYS A C 1
ATOM 1992 O O . CYS A 1 252 ? 22.658 5.748 -19.470 1.00 92.94 252 CYS A O 1
ATOM 1994 N N . SER A 1 253 ? 21.360 6.327 -17.744 1.00 93.31 253 SER A N 1
ATOM 1995 C CA . SER A 1 253 ? 21.877 7.694 -17.630 1.00 93.31 253 SER A CA 1
ATOM 1996 C C . SER A 1 253 ? 21.605 8.318 -16.258 1.00 93.31 253 SER A C 1
ATOM 1998 O O . SER A 1 253 ? 20.673 7.928 -15.552 1.00 93.31 253 SER A O 1
ATOM 2000 N N . ALA A 1 254 ? 22.361 9.362 -15.910 1.00 91.69 254 ALA A N 1
ATOM 2001 C CA . ALA A 1 254 ? 22.111 10.149 -14.701 1.00 91.69 254 ALA A CA 1
ATOM 2002 C C . ALA A 1 254 ? 20.703 10.775 -14.681 1.00 91.69 254 ALA A C 1
ATOM 2004 O O . ALA A 1 254 ? 20.097 10.898 -13.620 1.00 91.69 254 ALA A O 1
ATOM 2005 N N . GLU A 1 255 ? 20.158 11.131 -15.847 1.00 93.81 255 GLU A N 1
ATOM 2006 C CA . GLU A 1 255 ? 18.799 11.669 -15.945 1.00 93.81 255 GLU A CA 1
ATOM 2007 C C . GLU A 1 255 ? 17.750 10.598 -15.632 1.00 93.81 255 GLU A C 1
ATOM 2009 O O . GLU A 1 255 ? 16.867 10.815 -14.809 1.00 93.81 255 GLU A O 1
ATOM 2014 N N . SER A 1 256 ? 17.922 9.388 -16.176 1.00 94.19 256 SER A N 1
ATOM 2015 C CA . SER A 1 256 ? 17.038 8.262 -15.863 1.00 94.19 256 SER A CA 1
ATOM 2016 C C . SER A 1 256 ? 17.069 7.888 -14.375 1.00 94.19 256 SER A C 1
ATOM 2018 O O . SER A 1 256 ? 16.044 7.499 -13.818 1.00 94.19 256 SER A O 1
ATOM 2020 N N . TYR A 1 257 ? 18.213 8.075 -13.705 1.00 94.62 257 TYR A N 1
ATOM 2021 C CA . TYR A 1 257 ? 18.325 7.922 -12.255 1.00 94.62 257 TYR A CA 1
ATOM 2022 C C . TYR A 1 257 ? 17.503 8.964 -11.499 1.00 94.62 257 TYR A C 1
ATOM 2024 O O . TYR A 1 257 ? 16.724 8.598 -10.619 1.00 94.62 257 TYR A O 1
ATOM 2032 N N . LYS A 1 258 ? 17.600 10.246 -11.868 1.00 94.19 258 LYS A N 1
ATOM 2033 C CA . LYS A 1 258 ? 16.777 11.302 -11.257 1.00 94.19 258 LYS A CA 1
ATOM 2034 C C . LYS A 1 258 ? 15.285 11.035 -11.441 1.00 94.19 258 LYS A C 1
ATOM 2036 O O . LYS A 1 258 ? 14.532 11.129 -10.472 1.00 94.19 258 LYS A O 1
ATOM 2041 N N . ASP A 1 259 ? 14.871 10.637 -12.643 1.00 95.38 259 ASP A N 1
ATOM 2042 C CA . ASP A 1 259 ? 13.480 10.285 -12.940 1.00 95.38 259 ASP A CA 1
ATOM 2043 C C . ASP A 1 259 ? 12.998 9.109 -12.085 1.00 95.38 259 ASP A C 1
ATOM 2045 O O . ASP A 1 259 ? 11.906 9.149 -11.508 1.00 95.38 259 ASP A O 1
ATOM 2049 N N . PHE A 1 260 ? 13.823 8.066 -11.958 1.00 96.44 260 PHE A N 1
ATOM 2050 C CA . PHE A 1 260 ? 13.516 6.908 -11.127 1.00 96.44 260 PHE A CA 1
ATOM 2051 C C . PHE A 1 260 ? 13.339 7.303 -9.655 1.00 96.44 260 PHE A C 1
ATOM 2053 O O . PHE A 1 260 ? 12.331 6.948 -9.038 1.00 96.44 260 PHE A O 1
ATOM 2060 N N . VAL A 1 261 ? 14.268 8.094 -9.107 1.00 96.50 261 VAL A N 1
ATOM 2061 C CA . VAL A 1 261 ? 14.208 8.601 -7.727 1.00 96.50 261 VAL A CA 1
ATOM 2062 C C . VAL A 1 261 ? 12.965 9.468 -7.513 1.00 96.50 261 VAL A C 1
ATOM 2064 O O . VAL A 1 261 ? 12.259 9.303 -6.516 1.00 96.50 261 VAL A O 1
ATOM 2067 N N . ALA A 1 262 ? 12.631 10.345 -8.462 1.00 95.88 262 ALA A N 1
ATOM 2068 C CA . ALA A 1 262 ? 11.427 11.166 -8.393 1.00 95.88 262 ALA A CA 1
ATOM 2069 C C . ALA A 1 262 ? 10.149 10.310 -8.368 1.00 95.88 262 ALA A C 1
ATOM 2071 O O . ALA A 1 262 ? 9.243 10.573 -7.571 1.00 95.88 262 ALA A O 1
ATOM 2072 N N . ILE A 1 263 ? 10.075 9.255 -9.190 1.00 97.00 263 ILE A N 1
ATOM 2073 C CA . ILE A 1 263 ? 8.956 8.301 -9.189 1.00 97.00 263 ILE A CA 1
ATOM 2074 C C . ILE A 1 263 ? 8.881 7.556 -7.853 1.00 97.00 263 ILE A C 1
ATOM 2076 O O . ILE A 1 263 ? 7.792 7.475 -7.275 1.00 97.00 263 ILE A O 1
ATOM 2080 N N . PHE A 1 264 ? 10.006 7.045 -7.351 1.00 97.31 264 PHE A N 1
ATOM 2081 C CA . PHE A 1 264 ? 10.075 6.351 -6.067 1.00 97.31 264 PHE A CA 1
ATOM 2082 C C . PHE A 1 264 ? 9.549 7.237 -4.932 1.00 97.31 264 PHE A C 1
ATOM 2084 O O . PHE A 1 264 ? 8.549 6.891 -4.298 1.00 97.31 264 PHE A O 1
ATOM 2091 N N . VAL A 1 265 ? 10.142 8.422 -4.738 1.00 96.62 265 VAL A N 1
ATOM 2092 C CA . VAL A 1 265 ? 9.758 9.364 -3.674 1.00 96.62 265 VAL A CA 1
ATOM 2093 C C . VAL A 1 265 ? 8.285 9.737 -3.795 1.00 96.62 265 VAL A C 1
ATOM 2095 O O . VAL A 1 265 ? 7.546 9.702 -2.812 1.00 96.62 265 VAL A O 1
ATOM 2098 N N . ARG A 1 266 ? 7.814 10.028 -5.010 1.00 95.62 266 ARG A N 1
ATOM 2099 C CA . ARG A 1 266 ? 6.415 10.382 -5.262 1.00 95.62 266 ARG A CA 1
ATOM 2100 C C . ARG A 1 266 ? 5.449 9.296 -4.798 1.00 95.62 266 ARG A C 1
ATOM 2102 O O . ARG A 1 266 ? 4.473 9.600 -4.108 1.00 95.62 266 ARG A O 1
ATOM 2109 N N . TYR A 1 267 ? 5.674 8.047 -5.207 1.00 96.00 267 TYR A N 1
ATOM 2110 C CA . TYR A 1 267 ? 4.783 6.951 -4.833 1.00 96.00 267 TYR A CA 1
ATOM 2111 C C . TYR A 1 267 ? 4.926 6.582 -3.362 1.00 96.00 267 TYR A C 1
ATOM 2113 O O . TYR A 1 267 ? 3.914 6.281 -2.732 1.00 96.00 267 TYR A O 1
ATOM 2121 N N . ARG A 1 268 ? 6.125 6.689 -2.779 1.00 94.75 268 ARG A N 1
ATOM 2122 C CA . ARG A 1 268 ? 6.311 6.453 -1.348 1.00 94.75 268 ARG A CA 1
ATOM 2123 C C . ARG A 1 268 ? 5.590 7.483 -0.491 1.00 94.75 268 ARG A C 1
ATOM 2125 O O . ARG A 1 268 ? 4.828 7.068 0.378 1.00 94.75 268 ARG A O 1
ATOM 2132 N N . ILE A 1 269 ? 5.708 8.779 -0.793 1.00 94.00 269 ILE A N 1
ATOM 2133 C CA . ILE A 1 269 ? 4.902 9.829 -0.144 1.00 94.00 269 ILE A CA 1
ATOM 2134 C C . ILE A 1 269 ? 3.417 9.510 -0.305 1.00 94.00 269 ILE A C 1
ATOM 2136 O O . ILE A 1 269 ? 2.677 9.506 0.674 1.00 94.00 269 ILE A O 1
ATOM 2140 N N . PHE A 1 270 ? 2.972 9.198 -1.525 1.00 91.94 270 PHE A N 1
ATOM 2141 C CA . PHE A 1 270 ? 1.568 8.902 -1.792 1.00 91.94 270 PHE A CA 1
ATOM 2142 C C . PHE A 1 270 ? 1.045 7.713 -0.976 1.00 91.94 270 PHE A C 1
ATOM 2144 O O . PHE A 1 270 ? -0.033 7.809 -0.395 1.00 91.94 270 PHE A O 1
ATOM 2151 N N . TRP A 1 271 ? 1.776 6.600 -0.920 1.00 92.19 271 TRP A N 1
ATOM 2152 C CA . TRP A 1 271 ? 1.360 5.419 -0.165 1.00 92.19 271 TRP A CA 1
ATOM 2153 C C . TRP A 1 271 ? 1.395 5.655 1.333 1.00 92.19 271 TRP A C 1
ATOM 2155 O O . TRP A 1 271 ? 0.441 5.278 2.003 1.00 92.19 271 TRP A O 1
ATOM 2165 N N . THR A 1 272 ? 2.431 6.318 1.844 1.00 90.56 272 THR A N 1
ATOM 2166 C CA . THR A 1 272 ? 2.532 6.638 3.268 1.00 90.56 272 THR A CA 1
ATOM 2167 C C . THR A 1 272 ? 1.424 7.597 3.675 1.00 90.56 272 THR A C 1
ATOM 2169 O O . THR A 1 272 ? 0.718 7.317 4.631 1.00 90.56 272 THR A O 1
ATOM 2172 N N . LEU A 1 273 ? 1.167 8.659 2.906 1.00 87.81 273 LEU A N 1
ATOM 2173 C CA . LEU A 1 273 ? 0.042 9.557 3.166 1.00 87.81 273 LEU A CA 1
ATOM 2174 C C . LEU A 1 273 ? -1.299 8.851 3.011 1.00 87.81 273 LEU A C 1
ATOM 2176 O O . LEU A 1 273 ? -2.196 9.096 3.800 1.00 87.81 273 LEU A O 1
ATOM 2180 N N . ARG A 1 274 ? -1.469 7.966 2.025 1.00 85.81 274 ARG A N 1
ATOM 2181 C CA . ARG A 1 274 ? -2.697 7.174 1.893 1.00 85.81 274 ARG A CA 1
ATOM 2182 C C . ARG A 1 274 ? -2.886 6.252 3.092 1.00 85.81 274 ARG A C 1
ATOM 2184 O O . ARG A 1 274 ? -4.012 6.113 3.548 1.00 85.81 274 ARG A O 1
ATOM 2191 N N . PHE A 1 275 ? -1.817 5.630 3.580 1.00 84.38 275 PHE A N 1
ATOM 2192 C CA . PHE A 1 275 ? -1.844 4.785 4.764 1.00 84.38 275 PHE A CA 1
ATOM 2193 C C . PHE A 1 275 ? -2.141 5.605 6.014 1.00 84.38 275 PHE A C 1
ATOM 2195 O O . PHE A 1 275 ? -3.063 5.246 6.721 1.00 84.38 275 PHE A O 1
ATOM 2202 N N . MET A 1 276 ? -1.463 6.733 6.233 1.00 82.38 276 MET A N 1
ATOM 2203 C CA . MET A 1 276 ? -1.748 7.663 7.329 1.00 82.38 276 MET A CA 1
ATOM 2204 C C . MET A 1 276 ? -3.181 8.177 7.247 1.00 82.38 276 MET A C 1
ATOM 2206 O O . MET A 1 276 ? -3.899 8.189 8.231 1.00 82.38 276 MET A O 1
ATOM 2210 N N . ASN A 1 277 ? -3.643 8.556 6.057 1.00 78.44 277 ASN A N 1
ATOM 2211 C CA . ASN A 1 277 ? -5.025 8.954 5.846 1.00 78.44 277 ASN A CA 1
ATOM 2212 C C . ASN A 1 277 ? -5.969 7.798 6.131 1.00 78.44 277 ASN A C 1
ATOM 2214 O O . ASN A 1 277 ? -7.035 8.066 6.649 1.00 78.44 277 ASN A O 1
ATOM 2218 N N . LYS A 1 278 ? -5.599 6.547 5.829 1.00 72.81 278 LYS A N 1
ATOM 2219 C CA . LYS A 1 278 ? -6.392 5.361 6.155 1.00 72.81 278 LYS A CA 1
ATOM 2220 C C . LYS A 1 278 ? -6.358 5.032 7.645 1.00 72.81 278 LYS A C 1
ATOM 2222 O O . LYS A 1 278 ? -7.409 4.748 8.176 1.00 72.81 278 LYS A O 1
ATOM 2227 N N . SER A 1 279 ? -5.229 5.125 8.336 1.00 68.12 279 SER A N 1
ATOM 2228 C CA . SER A 1 279 ? -5.165 4.939 9.789 1.00 68.12 279 SER A CA 1
ATOM 2229 C C . SER A 1 279 ? -5.890 6.068 10.524 1.00 68.12 279 SER A C 1
ATOM 2231 O O . SER A 1 279 ? -6.508 5.841 11.556 1.00 68.12 279 SER A O 1
ATOM 2233 N N . MET A 1 280 ? -5.909 7.269 9.942 1.00 61.84 280 MET A N 1
ATOM 2234 C CA . MET A 1 280 ? -6.786 8.365 10.350 1.00 61.84 280 MET A CA 1
ATOM 2235 C C . MET A 1 280 ? -8.252 8.135 9.916 1.00 61.84 280 MET A C 1
ATOM 2237 O O . MET A 1 280 ? -9.162 8.623 10.577 1.00 61.84 280 MET A O 1
ATOM 2241 N N . ALA A 1 281 ? -8.508 7.389 8.830 1.00 48.25 281 ALA A N 1
ATOM 2242 C CA . ALA A 1 281 ? -9.827 7.114 8.231 1.00 48.25 281 ALA A CA 1
ATOM 2243 C C . ALA A 1 281 ? -10.446 5.755 8.593 1.00 48.25 281 ALA A C 1
ATOM 2245 O O . ALA A 1 281 ? -11.614 5.546 8.266 1.00 48.25 281 ALA A O 1
ATOM 2246 N N . ASP A 1 282 ? -9.765 4.928 9.384 1.00 45.31 282 ASP A N 1
ATOM 2247 C CA . ASP A 1 282 ? -10.400 3.985 10.305 1.00 45.31 282 ASP A CA 1
ATOM 2248 C C . ASP A 1 282 ? -11.201 4.759 11.379 1.00 45.31 282 ASP A C 1
ATOM 2250 O O . ASP A 1 282 ? -11.944 4.165 12.148 1.00 45.31 282 ASP A O 1
ATOM 2254 N N . ASN A 1 283 ? -11.184 6.104 11.301 1.00 43.72 283 ASN A N 1
ATOM 2255 C CA . ASN A 1 283 ? -12.208 7.022 11.785 1.00 43.72 283 ASN A CA 1
ATOM 2256 C C . ASN A 1 283 ? -12.794 7.984 10.700 1.00 43.72 283 ASN A C 1
ATOM 2258 O O . ASN A 1 283 ? -12.900 9.164 11.011 1.00 43.72 283 ASN A O 1
ATOM 2262 N N . VAL A 1 284 ? -13.179 7.561 9.462 1.00 42.94 284 VAL A N 1
ATOM 2263 C CA . VAL A 1 284 ? -14.364 8.063 8.657 1.00 42.94 284 VAL A CA 1
ATOM 2264 C C . VAL A 1 284 ? -14.286 8.050 7.096 1.00 42.94 284 VAL A C 1
ATOM 2266 O O . VAL A 1 284 ? -15.339 8.035 6.464 1.00 42.94 284 VAL A O 1
ATOM 2269 N N . SER A 1 285 ? -13.151 8.060 6.382 1.00 40.53 285 SER A N 1
ATOM 2270 C CA . SER A 1 285 ? -13.131 8.670 5.013 1.00 40.53 285 SER A CA 1
ATOM 2271 C C . SER A 1 285 ? -12.833 7.824 3.749 1.00 40.53 285 SER A C 1
ATOM 2273 O O . SER A 1 285 ? -12.340 8.370 2.760 1.00 40.53 285 SER A O 1
ATOM 2275 N N . ASP A 1 286 ? -13.199 6.540 3.655 1.00 35.84 286 ASP A N 1
ATOM 2276 C CA . ASP A 1 286 ? -12.920 5.741 2.433 1.00 35.84 286 ASP A CA 1
ATOM 2277 C C . ASP A 1 286 ? -13.813 6.033 1.197 1.00 35.84 286 ASP A C 1
ATOM 2279 O O . ASP A 1 286 ? -14.137 5.132 0.421 1.00 35.84 286 ASP A O 1
ATOM 2283 N N . LYS A 1 287 ? -14.229 7.286 0.942 1.00 41.62 287 LYS A N 1
ATOM 2284 C CA . LYS A 1 287 ? -14.897 7.642 -0.329 1.00 41.62 287 LYS A CA 1
ATOM 2285 C C . LYS A 1 287 ? -14.458 8.993 -0.906 1.00 41.62 287 LYS A C 1
ATOM 2287 O O . LYS A 1 287 ? -15.022 10.033 -0.601 1.00 41.62 287 LYS A O 1
ATOM 2292 N N . ARG A 1 288 ? -13.555 8.881 -1.894 1.00 43.75 288 ARG A N 1
ATOM 2293 C CA . ARG A 1 288 ? -13.338 9.756 -3.071 1.00 43.75 288 ARG A CA 1
ATOM 2294 C C . ARG A 1 288 ? -12.916 11.204 -2.787 1.00 43.75 288 ARG A C 1
ATOM 2296 O O . ARG A 1 288 ? -13.764 12.033 -2.525 1.00 43.75 288 ARG A O 1
ATOM 2303 N N . ILE A 1 289 ? -11.634 11.513 -3.023 1.00 36.69 289 ILE A N 1
ATOM 2304 C CA . ILE A 1 289 ? -11.087 12.661 -3.792 1.00 36.69 289 ILE A CA 1
ATOM 2305 C C . ILE A 1 289 ? -9.561 12.469 -3.757 1.00 36.69 289 ILE A C 1
ATOM 2307 O O . ILE A 1 289 ? -8.878 12.927 -2.852 1.00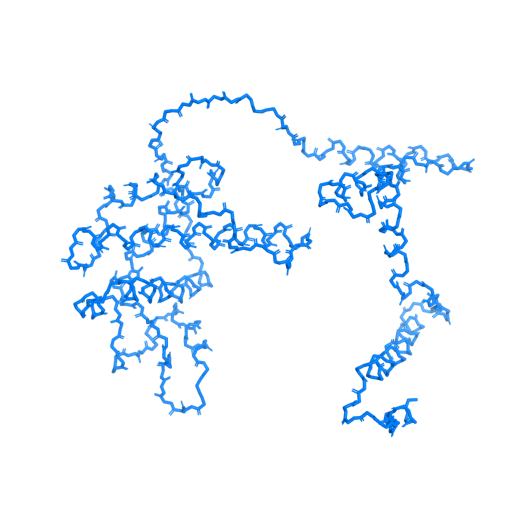 36.69 289 ILE A O 1
ATOM 2311 N N . THR A 1 290 ? -8.993 11.737 -4.715 1.00 41.56 290 THR A N 1
ATOM 2312 C CA . THR A 1 290 ? -7.531 11.522 -4.749 1.00 41.56 290 THR A CA 1
ATOM 2313 C C . THR A 1 290 ? -6.952 11.726 -6.139 1.00 41.56 290 THR A C 1
ATOM 2315 O O . THR A 1 290 ? -6.113 10.950 -6.567 1.00 41.56 290 THR A O 1
ATOM 2318 N N . MET A 1 291 ? -7.388 12.767 -6.862 1.00 36.84 291 MET A N 1
ATOM 2319 C CA . MET A 1 291 ? -6.673 13.191 -8.081 1.00 36.84 291 MET A CA 1
ATOM 2320 C C . MET A 1 291 ? -6.698 14.692 -8.424 1.00 36.84 291 MET A C 1
ATOM 2322 O O . MET A 1 291 ? -5.948 15.087 -9.305 1.00 36.84 291 MET A O 1
ATOM 2326 N N . LYS A 1 292 ? -7.474 15.566 -7.759 1.00 34.41 292 LYS A N 1
ATOM 2327 C CA . LYS A 1 292 ? -7.675 16.948 -8.263 1.00 34.41 292 LYS A CA 1
ATOM 2328 C C . LYS A 1 292 ? -6.964 18.102 -7.536 1.00 34.41 292 LYS A C 1
ATOM 2330 O O . LYS A 1 292 ? -7.156 19.237 -7.947 1.00 34.41 292 LYS A O 1
ATOM 2335 N N . LYS A 1 293 ? -6.141 17.875 -6.503 1.00 38.53 293 LYS A N 1
ATOM 2336 C CA . LYS A 1 293 ? -5.499 18.992 -5.763 1.00 38.53 293 LYS A CA 1
ATOM 2337 C C . LYS A 1 293 ? -3.967 18.988 -5.673 1.00 38.53 293 LYS A C 1
ATOM 2339 O O . LYS A 1 293 ? -3.422 19.938 -5.136 1.00 38.53 293 LYS A O 1
ATOM 2344 N N . LEU A 1 294 ? -3.266 17.992 -6.221 1.00 40.81 294 LEU A N 1
ATOM 2345 C CA . LEU A 1 294 ? -1.797 17.881 -6.085 1.00 40.81 294 LEU A CA 1
ATOM 2346 C C . LEU A 1 294 ? -1.017 18.001 -7.408 1.00 40.81 294 LEU A C 1
ATOM 2348 O O . LEU A 1 294 ? 0.178 17.740 -7.440 1.00 40.81 294 LEU A O 1
ATOM 2352 N N . PHE A 1 295 ? -1.676 18.422 -8.491 1.00 35.50 295 PHE A N 1
ATOM 2353 C CA . PHE A 1 295 ? -1.029 18.771 -9.761 1.00 35.50 295 PHE A CA 1
ATOM 2354 C C . PHE A 1 295 ? -1.386 20.202 -10.173 1.00 35.50 295 PHE A C 1
ATOM 2356 O O . PHE A 1 295 ? -2.036 20.430 -11.189 1.00 35.50 295 PHE A O 1
ATOM 2363 N N . LYS A 1 296 ? -0.974 21.168 -9.356 1.00 31.89 296 LYS A N 1
ATOM 2364 C CA . LYS A 1 296 ? -0.524 22.449 -9.897 1.00 31.89 296 LYS A CA 1
ATOM 2365 C C . LYS A 1 296 ? 1.003 22.399 -9.873 1.00 31.89 296 LYS A C 1
ATOM 2367 O O . LYS A 1 296 ? 1.605 22.679 -8.842 1.00 31.89 296 LYS A O 1
ATOM 2372 N N . LEU A 1 297 ? 1.557 21.863 -10.961 1.00 35.94 297 LEU A N 1
ATOM 2373 C CA . LEU A 1 297 ? 2.786 22.395 -11.543 1.00 35.94 297 LEU A CA 1
ATOM 2374 C C . LEU A 1 297 ? 2.366 23.639 -12.327 1.00 35.94 297 LEU A C 1
ATOM 2376 O O . LEU A 1 297 ? 1.302 23.543 -12.986 1.00 35.94 297 LEU A O 1
#

Secondary structure (DSSP, 8-state):
-TTTTT---TT-SS--HHHHHHHHHHHHHHHHHHHHHHHH------GGGSSSHHHHHHHHHHHHTTTT-SS--HHHHHHHHHHHHHHHHT---TT---HHHHHHHHHHHHTSPP---------------PPPS-PPPPPHHHHHHHHHHHHHHHHHHHHHS--HHHHHHHB--GGG----SGGGHHHHHH---SSTT-TTTT---B-HHHHHHHHHHHHHHHHHHTT-TT-TTHHHHHHHHHHHTT-----SSHHHHHHHHHHHHHHHHHHHHHHHHHHHHTTS--SS--SSSS---

Nearest PDB structures (foldseek):
  4nqa-assembly1_B  TM=1.806E-01  e=3.610E+00  Homo sapiens

Mean predicted aligned error: 18.47 Å

pLDDT: mean 78.86, std 18.42, range [30.92, 97.56]

Radius of gyration: 28.12 Å; Cα contacts (8 Å, |Δi|>4): 184; chains: 1; bounding box: 69×56×66 Å

Organism: Lygus hesperus (NCBI:txid30085)

Foldseek 3Di:
DVCLVPDADPPDPDGDCVSVVVVCVVVVVVVVQVCCCVPPVDNDDDCVVVDCVVVVVLLVQLCPVVPPRNPDDPVSSVVSVVVVVCVVLPDDDPPDPPPPVSVVVVVVVVPPDDPPPDDDDDDDDDDQQDFDPDFDDDDLVRLLVLQLVLLVLLVVLCVVVVDPQLLPQFFDDQVRQDDPDSSCVNLQVVPDDPDPDRRSHPTTGGDPLNSVLLVVLVSLLCRQCVVCVPDPCSLVSSLVVSVVVVRDRPDPDPVSVSVSSSSSSVVSNVVVVVVVVVVVCVVPDPDDDPDDDPPPD

InterPro domains:
  IPR048367 Transposable element P transposase-like, RNase H, C-terminal domain [PF21789] (50-77)

Sequence (297 aa):
LKALSTAKFVGCPRQPDCLNGWMVNIRSLLYLCEFMQTTYGERSLRTRLLNQDALENTFSIVRQQHGCSDHPTAKQLETGLKSLSLSTMSKLPSSSNCEQELEQALVCLSQLPATSHDREIAEDGDGVLEFDDHVEELGRVELNSFYYTCGFVIRKFLKAHNCETCKVTLTVADSDRRMEHEHHLFAYFKSFSDELGQEFGHLILPTNEAFLALLEMEKIFCNGFRPRPQKVGIGLGLQQAISLKNITLPLCSAESYKDFVAIFVRYRIFWTLRFMNKSMADNVSDKRITMKKLFKL

Solvent-accessible surface area (backbone atoms only — not comparable to full-atom values): 18256 Å² total; per-residue (Å²): 106,78,67,67,77,69,60,73,64,83,96,46,97,62,76,64,68,62,61,56,49,50,53,50,51,55,51,52,49,54,51,48,50,50,50,37,32,74,76,69,67,43,88,76,77,70,64,85,75,75,56,63,60,70,58,54,50,52,52,51,55,40,26,59,73,59,62,94,38,82,73,62,50,73,66,51,45,51,52,30,49,52,50,49,50,50,56,58,67,68,54,72,66,97,82,60,96,59,64,66,62,50,49,54,52,52,54,57,56,69,69,50,82,79,84,79,87,77,76,81,87,76,88,74,76,97,69,81,78,78,70,70,88,82,71,83,76,73,50,75,69,52,40,12,53,46,47,45,46,48,14,51,50,52,52,56,42,46,72,77,49,87,44,69,66,39,48,60,55,39,30,56,51,86,93,67,56,66,90,84,52,82,42,41,51,53,42,42,69,65,32,79,57,97,59,92,83,55,67,35,50,90,63,59,46,50,22,71,65,44,45,55,36,50,48,55,49,46,54,54,45,50,52,55,37,70,87,44,76,83,48,84,64,48,68,58,53,52,45,50,52,51,58,74,66,63,68,70,66,82,49,90,41,76,64,57,45,52,52,44,46,51,52,47,52,51,50,49,52,51,50,52,50,51,47,52,50,42,68,56,25,81,71,77,63,96,71,89,87,89,79,88,83,84,78,82,125